Protein AF-A0A5P1FQC8-F1 (afdb_monomer)

Radius of gyration: 21.24 Å; Cα contacts (8 Å, |Δi|>4): 240; chains: 1; bounding box: 60×44×50 Å

Structure (mmCIF, N/CA/C/O backbone):
data_AF-A0A5P1FQC8-F1
#
_entry.id   AF-A0A5P1FQC8-F1
#
loop_
_atom_site.group_PDB
_atom_site.id
_atom_site.type_symbol
_atom_site.label_atom_id
_atom_site.label_alt_id
_atom_site.label_comp_id
_atom_site.label_asym_id
_atom_site.label_entity_id
_atom_site.label_seq_id
_atom_site.pdbx_PDB_ins_code
_atom_site.Cartn_x
_atom_site.Cartn_y
_atom_site.Cartn_z
_atom_site.occupancy
_atom_site.B_iso_or_equiv
_atom_site.auth_seq_id
_atom_site.auth_comp_id
_atom_site.auth_asym_id
_atom_site.auth_atom_id
_atom_site.pdbx_PDB_model_num
ATOM 1 N N . MET A 1 1 ? -27.167 0.334 6.819 1.00 27.23 1 MET A N 1
ATOM 2 C CA . MET A 1 1 ? -25.813 -0.071 7.253 1.00 27.23 1 MET A CA 1
ATOM 3 C C . MET A 1 1 ? -24.984 1.190 7.420 1.00 27.23 1 MET A C 1
ATOM 5 O O . MET A 1 1 ? -25.104 2.046 6.547 1.00 27.23 1 MET A O 1
ATOM 9 N N . PRO A 1 2 ? -24.214 1.361 8.506 1.00 27.08 2 PRO A N 1
ATOM 10 C CA . PRO A 1 2 ? -23.246 2.451 8.569 1.00 27.08 2 PRO A CA 1
ATOM 11 C C . PRO A 1 2 ? -22.222 2.285 7.429 1.00 27.08 2 PRO A C 1
ATOM 13 O O . PRO A 1 2 ? -21.908 1.144 7.070 1.00 27.08 2 PRO A O 1
ATOM 16 N N . PRO A 1 3 ? -21.755 3.382 6.808 1.00 26.12 3 PRO A N 1
ATOM 17 C CA . PRO A 1 3 ? -20.777 3.302 5.732 1.00 26.12 3 PRO A CA 1
ATOM 18 C C . PRO A 1 3 ? -19.483 2.646 6.245 1.00 26.12 3 PRO A C 1
ATOM 20 O O . PRO A 1 3 ? -19.118 2.848 7.406 1.00 26.12 3 PRO A O 1
ATOM 23 N N . PRO A 1 4 ? -18.776 1.860 5.415 1.00 27.89 4 PRO A N 1
ATOM 24 C CA . PRO A 1 4 ? -17.468 1.345 5.787 1.00 27.89 4 PRO A CA 1
ATOM 25 C C . PRO A 1 4 ? -16.529 2.526 6.056 1.00 27.89 4 PRO A C 1
ATOM 27 O O . PRO A 1 4 ? -16.296 3.361 5.182 1.00 27.89 4 PRO A O 1
ATOM 30 N N . VAL A 1 5 ? -15.985 2.605 7.271 1.00 30.91 5 VAL A N 1
ATOM 31 C CA . VAL A 1 5 ? -14.907 3.545 7.580 1.00 30.91 5 VAL A CA 1
ATOM 32 C C . VAL A 1 5 ? -13.638 2.959 6.978 1.00 30.91 5 VAL A C 1
ATOM 34 O O . VAL A 1 5 ? -12.973 2.107 7.565 1.00 30.91 5 VAL A O 1
ATOM 37 N N . VAL A 1 6 ? -13.329 3.376 5.752 1.00 29.83 6 VAL A N 1
ATOM 38 C CA . VAL A 1 6 ? -12.081 3.003 5.087 1.00 29.83 6 VAL A CA 1
ATOM 39 C C . VAL A 1 6 ? -10.965 3.846 5.695 1.00 29.83 6 VAL A C 1
ATOM 41 O O . VAL A 1 6 ? -10.653 4.934 5.217 1.00 29.83 6 VAL A O 1
ATOM 44 N N . VAL A 1 7 ? -10.359 3.348 6.774 1.00 31.30 7 VAL A N 1
ATOM 45 C CA . VAL A 1 7 ? -9.059 3.853 7.218 1.00 31.30 7 VAL A CA 1
ATOM 46 C C . VAL A 1 7 ? -8.017 3.232 6.301 1.00 31.30 7 VAL A C 1
ATOM 48 O O . VAL A 1 7 ? -7.577 2.108 6.518 1.00 31.30 7 VAL A O 1
ATOM 51 N N . ASN A 1 8 ? -7.690 3.934 5.217 1.00 30.95 8 ASN A N 1
ATOM 52 C CA . ASN A 1 8 ? -6.731 3.443 4.239 1.00 30.95 8 ASN A CA 1
ATOM 53 C C . ASN A 1 8 ? -5.327 3.490 4.857 1.00 30.95 8 ASN A C 1
ATOM 55 O O . ASN A 1 8 ? -4.682 4.538 4.909 1.00 30.95 8 ASN A O 1
ATOM 59 N N . LEU A 1 9 ? -4.881 2.350 5.382 1.00 32.88 9 LEU A N 1
ATOM 60 C CA . LEU A 1 9 ? -3.488 2.124 5.736 1.00 32.88 9 LEU A CA 1
ATOM 61 C C . LEU A 1 9 ? -2.706 2.044 4.424 1.00 32.88 9 LEU A C 1
ATOM 63 O O . LEU A 1 9 ? -2.796 1.052 3.703 1.00 32.88 9 LEU A O 1
ATOM 67 N N . ALA A 1 10 ? -1.996 3.123 4.091 1.00 26.06 10 ALA A N 1
ATOM 68 C CA . ALA A 1 10 ? -1.169 3.194 2.896 1.00 26.06 10 ALA A CA 1
ATOM 69 C C . ALA A 1 10 ? -0.224 1.969 2.824 1.00 26.06 10 ALA A C 1
ATOM 71 O O . ALA A 1 10 ? 0.530 1.729 3.773 1.00 26.06 10 ALA A O 1
ATOM 72 N N . PRO A 1 11 ? -0.247 1.198 1.721 1.00 26.48 11 PRO A N 1
ATOM 73 C CA . PRO A 1 11 ? 0.593 0.025 1.529 1.00 26.48 11 PRO A CA 1
ATOM 74 C C . PRO A 1 11 ? 1.962 0.466 1.020 1.00 26.48 11 PRO A C 1
ATOM 76 O O . PRO A 1 11 ? 2.228 0.479 -0.175 1.00 26.48 11 PRO A O 1
ATOM 79 N N . ALA A 1 12 ? 2.798 0.928 1.935 1.00 24.33 12 ALA A N 1
ATOM 80 C CA . ALA A 1 12 ? 4.249 0.966 1.814 1.00 24.33 12 ALA A CA 1
ATOM 81 C C . ALA A 1 12 ? 4.751 1.565 3.122 1.00 24.33 12 ALA A C 1
ATOM 83 O O . ALA A 1 12 ? 4.659 2.772 3.322 1.00 24.33 12 ALA A O 1
ATOM 84 N N . ALA A 1 13 ? 5.213 0.700 4.024 1.00 27.98 13 ALA A N 1
ATOM 85 C CA . ALA A 1 13 ? 6.098 1.007 5.141 1.00 27.98 13 ALA A CA 1
ATOM 86 C C . ALA A 1 13 ? 6.394 2.505 5.357 1.00 27.98 13 ALA A C 1
ATOM 88 O O . ALA A 1 13 ? 7.372 3.011 4.819 1.00 27.98 13 ALA A O 1
ATOM 89 N N . LEU A 1 14 ? 5.572 3.188 6.159 1.00 32.53 14 LEU A N 1
ATOM 90 C CA . LEU A 1 14 ? 5.982 4.276 7.055 1.00 32.53 14 LEU A CA 1
ATOM 91 C C . LEU A 1 14 ? 4.855 4.548 8.054 1.00 32.53 14 LEU A C 1
ATOM 93 O O . LEU A 1 14 ? 4.095 5.510 8.023 1.00 32.53 14 LEU A O 1
ATOM 97 N N . ARG A 1 15 ? 4.795 3.612 8.992 1.00 34.31 15 ARG A N 1
ATOM 98 C CA . ARG A 1 15 ? 4.256 3.7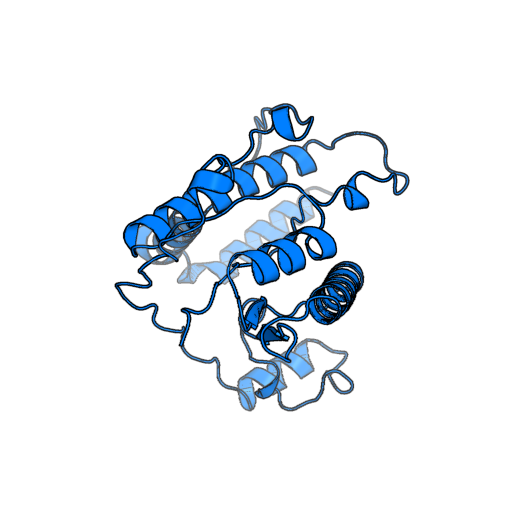88 10.329 1.00 34.31 15 ARG A CA 1
ATOM 99 C C . ARG A 1 15 ? 4.953 5.010 10.957 1.00 34.31 15 ARG A C 1
ATOM 101 O O . ARG A 1 15 ? 6.134 4.914 11.285 1.00 34.31 15 ARG A O 1
ATOM 108 N N . LEU A 1 16 ? 4.240 6.107 11.211 1.00 33.69 16 LEU A N 1
ATOM 109 C CA . LEU A 1 16 ? 4.648 7.112 12.209 1.00 33.69 16 LEU A CA 1
ATOM 110 C C . LEU A 1 16 ? 4.420 6.539 13.623 1.00 33.69 16 LEU A C 1
ATOM 112 O O . LEU A 1 16 ? 3.716 7.096 14.455 1.00 33.69 16 LEU A O 1
ATOM 116 N N . SER A 1 17 ? 4.950 5.337 13.877 1.00 31.47 17 SER A N 1
ATOM 117 C CA . SER A 1 17 ? 4.913 4.716 15.195 1.00 31.47 17 SER A CA 1
ATOM 118 C C . SER A 1 17 ? 6.201 5.069 15.934 1.00 31.47 17 SER A C 1
ATOM 120 O O . SER A 1 17 ? 7.284 4.805 15.401 1.00 31.47 17 SER A O 1
ATOM 122 N N . PRO A 1 18 ? 6.117 5.511 17.202 1.00 29.45 18 PRO A N 1
ATOM 123 C CA . PRO A 1 18 ? 7.279 5.709 18.071 1.00 29.45 18 PRO A CA 1
ATOM 124 C C . PRO A 1 18 ? 8.185 4.472 18.208 1.00 29.45 18 PRO A C 1
ATOM 126 O O . PRO A 1 18 ? 9.311 4.582 18.672 1.00 29.45 18 PRO A O 1
ATOM 129 N N . ARG A 1 19 ? 7.732 3.276 17.795 1.00 33.81 19 ARG A N 1
ATOM 130 C CA . ARG A 1 19 ? 8.513 2.029 17.870 1.00 33.81 19 ARG A CA 1
ATOM 131 C C . ARG A 1 19 ? 9.672 1.934 16.868 1.00 33.81 19 ARG A C 1
ATOM 133 O O . ARG A 1 19 ? 10.545 1.103 17.073 1.00 33.81 19 ARG A O 1
ATOM 140 N N . ARG A 1 20 ? 9.724 2.760 15.814 1.00 30.47 20 ARG A N 1
ATOM 141 C CA . ARG A 1 20 ? 10.961 2.932 15.012 1.00 30.47 20 ARG A CA 1
ATOM 142 C C . ARG A 1 20 ? 11.833 4.096 15.510 1.00 30.47 20 ARG A C 1
ATOM 144 O O . ARG A 1 20 ? 12.931 4.278 15.003 1.00 30.47 20 ARG A O 1
ATOM 151 N N . LEU A 1 21 ? 11.362 4.844 16.512 1.00 31.00 21 LEU A N 1
ATOM 152 C CA . LEU A 1 21 ? 12.137 5.858 17.237 1.00 31.00 21 LEU A CA 1
ATOM 153 C C . LEU A 1 21 ? 12.703 5.319 18.563 1.00 31.00 21 LEU A C 1
ATOM 155 O O . LEU A 1 21 ? 13.456 6.012 19.239 1.00 31.00 21 LEU A O 1
ATOM 159 N N . THR A 1 22 ? 12.394 4.070 18.932 1.00 23.06 22 THR A N 1
ATOM 160 C CA . THR A 1 22 ? 13.145 3.351 19.965 1.00 23.06 22 THR A CA 1
ATOM 161 C C . THR A 1 22 ? 14.441 2.800 19.368 1.00 23.06 22 THR A C 1
ATOM 163 O O . THR A 1 22 ? 14.395 2.212 18.284 1.00 23.06 22 THR A O 1
ATOM 166 N N . PRO A 1 23 ? 15.588 2.974 20.04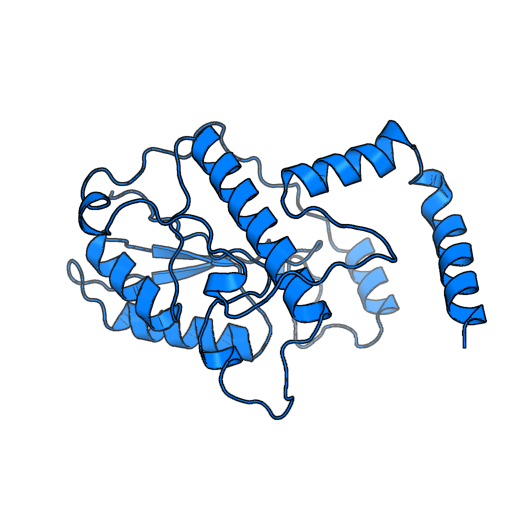5 1.00 24.80 23 PRO A N 1
ATOM 167 C CA . PRO A 1 23 ? 16.905 2.792 19.456 1.00 24.80 23 PRO A CA 1
ATOM 168 C C . PRO A 1 23 ? 17.190 1.308 19.209 1.00 24.80 23 PRO A C 1
ATOM 170 O O . PRO A 1 23 ? 17.742 0.608 20.055 1.00 24.80 23 PRO A O 1
ATOM 173 N N . VAL A 1 24 ? 16.88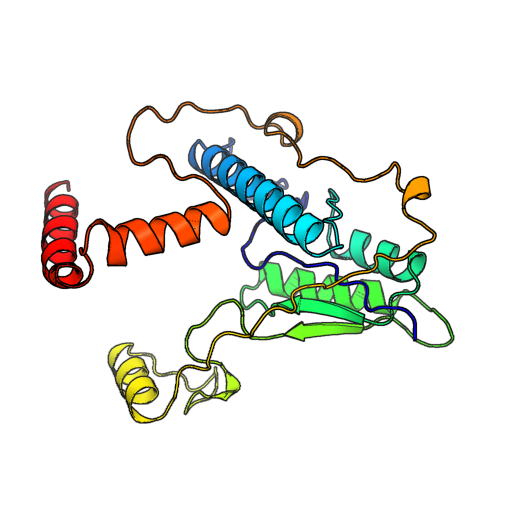8 0.825 18.005 1.00 28.12 24 VAL A N 1
ATOM 174 C CA . VAL A 1 24 ? 17.789 -0.148 17.383 1.00 28.12 24 VAL A CA 1
ATOM 175 C C . VAL A 1 24 ? 19.087 0.620 17.171 1.00 28.12 24 VAL A C 1
ATOM 177 O O . VAL A 1 24 ? 19.046 1.715 16.621 1.00 28.12 24 VAL A O 1
ATOM 180 N N . ARG A 1 25 ? 20.204 0.104 17.695 1.00 26.31 25 ARG A N 1
ATOM 181 C CA . ARG A 1 25 ? 21.544 0.717 17.682 1.00 26.31 25 ARG A CA 1
ATOM 182 C C . ARG A 1 25 ? 21.987 1.175 16.278 1.00 26.31 25 ARG A C 1
ATOM 184 O O . ARG A 1 25 ? 22.808 0.515 15.660 1.00 26.31 25 ARG A O 1
ATOM 191 N N . VAL A 1 26 ? 21.486 2.309 15.802 1.00 28.33 26 VAL A N 1
ATOM 192 C CA . VAL A 1 26 ? 22.086 3.175 14.787 1.00 28.33 26 VAL A CA 1
ATOM 193 C C . VAL A 1 26 ? 21.650 4.597 15.128 1.00 28.33 26 VAL A C 1
ATOM 195 O O . VAL A 1 26 ? 20.500 4.997 14.980 1.00 28.33 26 VAL A O 1
ATOM 198 N N . SER A 1 27 ? 22.607 5.324 15.675 1.00 35.34 27 SER A N 1
ATOM 199 C CA . SER A 1 27 ? 22.612 6.750 15.953 1.00 35.34 27 SER A CA 1
ATOM 200 C C . SER A 1 27 ? 22.401 7.599 14.689 1.00 35.34 27 SER A C 1
ATOM 202 O O . SER A 1 27 ? 23.032 7.329 13.670 1.00 35.34 27 SER A O 1
ATOM 204 N N . LEU A 1 28 ? 21.630 8.685 14.845 1.00 40.81 28 LEU A N 1
ATOM 205 C CA . LEU A 1 28 ? 21.421 9.840 13.948 1.00 40.81 28 LEU A CA 1
ATOM 206 C C . LEU A 1 28 ? 20.384 9.678 12.811 1.00 40.81 28 LEU A C 1
ATOM 208 O O . LEU A 1 28 ? 20.351 8.648 12.134 1.00 40.81 28 LEU A O 1
ATOM 212 N N . PRO A 1 29 ? 19.557 10.715 12.543 1.00 56.78 29 PRO A N 1
ATOM 213 C CA . PRO A 1 29 ? 18.726 10.763 11.344 1.00 56.78 29 PRO A CA 1
ATOM 214 C C . PRO A 1 29 ? 19.633 10.790 10.109 1.00 56.78 29 PRO A C 1
ATOM 216 O O . PRO A 1 29 ? 20.383 11.737 9.883 1.00 56.78 29 PRO A O 1
ATOM 219 N N . SER A 1 30 ? 19.605 9.717 9.318 1.00 69.50 30 SER A N 1
ATOM 220 C CA . SER A 1 30 ? 20.382 9.662 8.077 1.00 69.50 30 SER A CA 1
ATOM 221 C C . SER A 1 30 ? 19.759 10.575 7.008 1.00 69.50 30 SER A C 1
ATOM 223 O O . SER A 1 30 ? 18.531 10.669 6.938 1.00 69.50 30 SER A O 1
ATOM 225 N N . PRO A 1 31 ? 20.552 11.176 6.100 1.00 72.25 31 PRO A N 1
ATOM 226 C CA . PRO A 1 31 ? 20.016 11.927 4.960 1.00 72.25 31 PRO A CA 1
ATOM 227 C C . PRO A 1 31 ? 19.015 11.113 4.124 1.00 72.25 31 PRO A C 1
ATOM 229 O O . PRO A 1 31 ? 18.023 11.640 3.627 1.00 72.25 31 PRO A O 1
ATOM 232 N N . ALA A 1 32 ? 19.225 9.796 4.024 1.00 75.38 32 ALA A N 1
ATOM 233 C CA . ALA A 1 32 ? 18.299 8.887 3.357 1.00 75.38 32 ALA A CA 1
ATOM 234 C C . ALA A 1 32 ? 16.935 8.794 4.070 1.00 75.38 32 ALA A C 1
ATOM 236 O O . ALA A 1 32 ? 15.904 8.695 3.404 1.00 75.38 32 ALA A O 1
ATOM 237 N N . ALA A 1 33 ? 16.909 8.842 5.406 1.00 77.62 33 ALA A N 1
ATOM 238 C CA . ALA A 1 33 ? 15.668 8.862 6.177 1.00 77.62 33 ALA A CA 1
ATOM 239 C C . ALA A 1 33 ? 14.889 10.166 5.950 1.00 77.62 33 ALA A C 1
ATOM 241 O O . ALA A 1 33 ? 13.681 10.105 5.728 1.00 77.62 33 ALA A O 1
ATOM 242 N N . THR A 1 34 ? 15.571 11.316 5.906 1.00 83.94 34 THR A N 1
ATOM 243 C CA . THR A 1 34 ? 14.939 12.609 5.596 1.00 83.94 34 THR A CA 1
ATOM 244 C C . THR A 1 34 ? 14.333 12.627 4.195 1.00 83.94 34 THR A C 1
ATOM 246 O O . THR A 1 34 ? 13.168 12.988 4.038 1.00 83.94 34 THR A O 1
ATOM 249 N N . LEU A 1 35 ? 15.079 12.193 3.171 1.00 85.50 35 LEU A N 1
ATOM 250 C CA . LEU A 1 35 ? 14.578 12.165 1.791 1.00 85.50 35 LEU A CA 1
ATOM 251 C C . LEU A 1 35 ? 13.350 11.256 1.647 1.00 85.50 35 LEU A C 1
ATOM 253 O O . LEU A 1 35 ? 12.379 11.620 0.985 1.00 85.50 35 LEU A O 1
ATOM 257 N N . ARG A 1 36 ? 13.360 10.093 2.309 1.00 85.62 36 ARG A N 1
ATOM 258 C CA . ARG A 1 36 ? 12.209 9.179 2.330 1.00 85.62 36 ARG A CA 1
ATOM 259 C C . ARG A 1 36 ? 11.015 9.765 3.077 1.00 85.62 36 ARG A C 1
ATOM 261 O O . ARG A 1 36 ? 9.891 9.595 2.615 1.00 85.62 36 ARG A O 1
ATOM 268 N N . ALA A 1 37 ? 11.245 10.445 4.200 1.00 85.81 37 ALA A N 1
ATOM 269 C CA . ALA A 1 37 ? 10.184 11.120 4.939 1.00 85.81 37 ALA A CA 1
ATOM 270 C C . ALA A 1 37 ? 9.534 12.207 4.075 1.00 85.81 37 ALA A C 1
ATOM 272 O O . ALA A 1 37 ? 8.318 12.211 3.926 1.00 85.81 37 ALA A O 1
ATOM 273 N N . LYS A 1 38 ? 10.336 13.049 3.412 1.00 88.06 3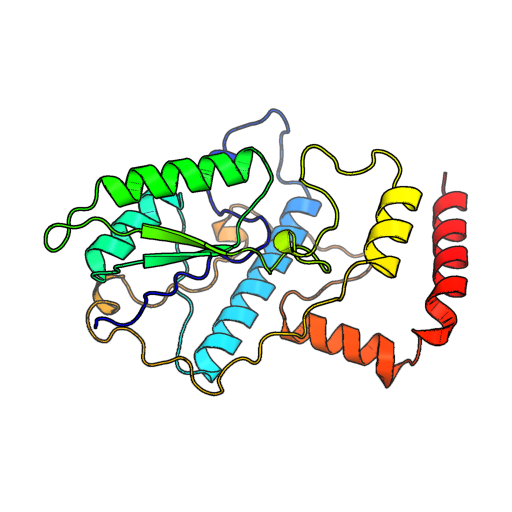8 LYS A N 1
ATOM 274 C CA . LYS A 1 38 ? 9.848 14.080 2.484 1.00 88.06 38 LYS A CA 1
ATOM 275 C C . LYS A 1 38 ? 8.995 13.484 1.363 1.00 88.06 38 LYS A C 1
ATOM 277 O O . LYS A 1 38 ? 7.857 13.907 1.173 1.00 88.06 38 LYS A O 1
ATOM 282 N N . PHE A 1 39 ? 9.506 12.449 0.695 1.00 89.81 39 PHE A N 1
ATOM 283 C CA . PHE A 1 39 ? 8.779 11.735 -0.356 1.00 89.81 39 PHE A CA 1
ATOM 284 C C . PHE A 1 39 ? 7.447 11.154 0.153 1.00 89.81 39 PHE A C 1
ATOM 286 O O . PHE A 1 39 ? 6.431 11.227 -0.534 1.00 89.81 39 PHE A O 1
ATOM 293 N N . LEU A 1 40 ? 7.411 10.621 1.379 1.00 87.94 40 LEU A N 1
ATOM 294 C CA . LEU A 1 40 ? 6.171 10.143 1.994 1.00 87.94 40 LEU A CA 1
ATOM 295 C C . LEU A 1 40 ? 5.169 11.280 2.232 1.00 87.94 40 LEU A C 1
ATOM 297 O O . LEU A 1 40 ? 3.984 11.102 1.955 1.00 87.94 40 LEU A O 1
ATOM 301 N N . MET A 1 41 ? 5.615 12.434 2.730 1.00 87.88 41 MET A N 1
ATOM 302 C CA . MET A 1 41 ? 4.726 13.578 2.965 1.00 87.88 41 MET A CA 1
ATOM 303 C C . MET A 1 41 ? 4.087 14.052 1.656 1.00 87.88 41 MET A C 1
ATOM 305 O O . MET A 1 41 ? 2.888 14.334 1.607 1.00 87.88 41 MET A O 1
ATOM 309 N N . GLU A 1 42 ? 4.859 14.059 0.569 1.00 91.81 42 GLU A N 1
ATOM 310 C CA . GLU A 1 42 ? 4.361 14.330 -0.780 1.00 91.81 42 GLU A CA 1
ATOM 311 C C . GLU A 1 42 ? 3.326 13.281 -1.222 1.00 91.81 42 GLU A C 1
ATOM 313 O O . GLU A 1 42 ? 2.241 13.653 -1.677 1.00 91.81 42 GLU A O 1
ATOM 318 N N . CYS A 1 43 ? 3.586 11.986 -0.990 1.00 92.44 43 CYS A N 1
ATOM 319 C CA . CYS A 1 43 ? 2.619 10.913 -1.249 1.00 92.44 43 CYS A CA 1
ATOM 320 C C . CYS A 1 43 ? 1.304 11.091 -0.474 1.00 92.44 43 CYS A C 1
ATOM 322 O O . CYS A 1 43 ? 0.226 10.946 -1.051 1.00 92.44 43 CYS A O 1
ATOM 324 N N . LEU A 1 44 ? 1.371 11.416 0.820 1.00 89.25 44 LEU A N 1
ATOM 325 C CA . LEU A 1 44 ? 0.188 11.636 1.658 1.00 89.25 44 LEU A CA 1
ATOM 326 C C . LEU A 1 44 ? -0.607 12.864 1.199 1.00 89.25 44 LEU A C 1
ATOM 328 O O . LEU A 1 44 ? -1.839 12.832 1.174 1.00 89.25 44 LEU A O 1
ATOM 332 N N . SER A 1 45 ? 0.089 13.932 0.804 1.00 90.62 45 SER A N 1
ATOM 333 C CA . SER A 1 45 ? -0.525 15.145 0.256 1.00 90.62 45 SER A CA 1
ATOM 334 C C . SER A 1 45 ? -1.267 14.863 -1.051 1.00 90.62 45 SER A C 1
ATOM 336 O O . SER A 1 45 ? -2.412 15.292 -1.218 1.00 90.62 45 SER A O 1
ATOM 338 N N . ASP A 1 46 ? -0.658 14.101 -1.961 1.00 94.50 46 ASP A N 1
ATOM 339 C CA . ASP A 1 46 ? -1.289 13.699 -3.220 1.00 94.50 46 ASP A CA 1
ATOM 340 C C . ASP A 1 46 ? -2.486 12.762 -2.991 1.00 94.50 46 ASP A C 1
ATOM 342 O O . ASP A 1 46 ? -3.572 13.016 -3.514 1.00 94.50 46 ASP A O 1
ATOM 346 N N . LEU A 1 47 ? -2.347 11.758 -2.117 1.00 91.50 47 LEU A N 1
ATOM 347 C CA . LEU A 1 47 ? -3.444 10.856 -1.751 1.00 91.50 47 LEU A CA 1
ATOM 348 C C . LEU A 1 47 ? -4.636 11.623 -1.159 1.00 91.50 47 LEU A C 1
ATOM 350 O O . LEU A 1 47 ? -5.780 11.393 -1.559 1.00 91.50 47 LEU A O 1
ATOM 354 N N . LYS A 1 48 ? -4.385 12.576 -0.250 1.00 86.81 48 LYS A N 1
ATOM 355 C CA . LYS A 1 48 ? -5.428 13.441 0.322 1.00 86.81 48 LYS A CA 1
ATOM 356 C C . LYS A 1 48 ? -6.161 14.220 -0.773 1.00 86.81 48 LYS A C 1
ATOM 358 O O . LYS A 1 48 ? -7.391 14.208 -0.804 1.00 86.81 48 LYS A O 1
ATOM 363 N N . LYS A 1 49 ? -5.430 14.838 -1.710 1.00 91.88 49 LYS A N 1
ATOM 364 C CA . LYS A 1 49 ? -6.018 15.560 -2.857 1.00 91.88 49 LYS A CA 1
ATOM 365 C C . LYS A 1 49 ? -6.863 14.637 -3.741 1.00 91.88 49 LYS A C 1
ATOM 367 O O . LYS A 1 49 ? -7.968 15.018 -4.129 1.00 91.88 49 LYS A O 1
ATOM 372 N N . SER A 1 50 ?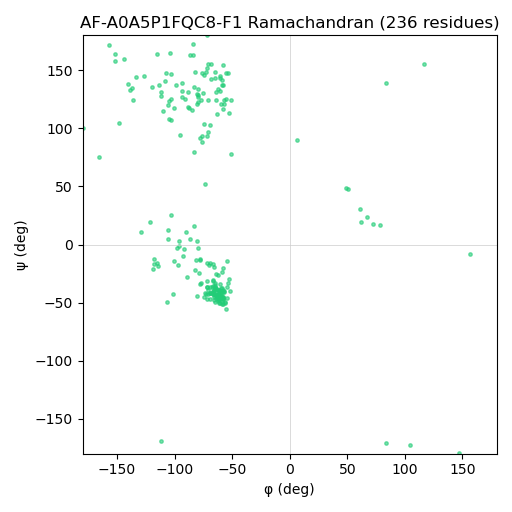 -6.376 13.435 -4.043 1.00 91.19 50 SER A N 1
ATOM 373 C CA . SER A 1 50 ? -7.086 12.447 -4.866 1.00 91.19 50 SER A CA 1
ATOM 374 C C . SER A 1 50 ? -8.371 11.938 -4.207 1.00 91.19 50 SER A C 1
ATOM 376 O O . SER A 1 50 ? -9.382 11.783 -4.893 1.00 91.19 50 SER A O 1
ATOM 378 N N . LEU A 1 51 ? -8.378 11.747 -2.884 1.00 87.69 51 LEU A N 1
ATOM 379 C CA . LEU A 1 51 ? -9.580 11.366 -2.133 1.00 87.69 51 LEU A CA 1
ATOM 380 C C . LEU A 1 51 ? -10.614 12.501 -2.073 1.00 87.69 51 LEU A C 1
ATOM 382 O O . LEU A 1 51 ? -11.799 12.243 -2.293 1.00 87.69 51 LEU A O 1
ATOM 386 N N . ILE A 1 52 ? -10.176 13.751 -1.864 1.00 88.69 52 ILE A N 1
ATOM 387 C CA . ILE A 1 52 ? -11.053 14.942 -1.869 1.00 88.69 52 ILE A CA 1
ATOM 388 C C . ILE A 1 52 ? -11.795 15.086 -3.195 1.00 88.69 52 ILE A C 1
ATOM 390 O O . ILE A 1 52 ? -13.013 15.264 -3.206 1.00 88.69 52 ILE A O 1
ATOM 394 N N . LYS A 1 53 ? -11.097 14.908 -4.322 1.00 90.75 53 LYS A N 1
ATOM 395 C CA . LYS A 1 53 ? -11.715 14.934 -5.660 1.00 90.75 53 LYS A CA 1
ATOM 396 C C . LYS A 1 53 ? -12.825 13.890 -5.846 1.00 90.75 53 LYS A C 1
ATOM 398 O O . LYS A 1 53 ? -13.651 14.051 -6.737 1.00 90.75 53 LYS A O 1
ATOM 403 N N . ARG A 1 54 ? -12.854 12.834 -5.026 1.00 88.06 54 ARG A N 1
ATOM 404 C CA . ARG A 1 54 ? -13.831 11.730 -5.086 1.00 88.06 54 ARG A CA 1
ATOM 405 C C . ARG A 1 54 ? -14.880 11.785 -3.969 1.00 88.06 54 ARG A C 1
ATOM 407 O O . ARG A 1 54 ? -15.600 10.808 -3.757 1.00 88.06 54 ARG A O 1
ATOM 414 N N . GLY A 1 55 ? -14.975 12.906 -3.252 1.00 84.62 55 GLY A N 1
ATOM 415 C CA . GLY A 1 55 ? -15.952 13.108 -2.176 1.00 84.62 55 GLY A CA 1
ATOM 416 C C . GLY A 1 55 ? -15.591 12.433 -0.848 1.00 84.62 55 GLY A C 1
ATOM 417 O O . GLY A 1 55 ? -16.463 12.265 0.004 1.00 84.62 55 GLY A O 1
ATOM 418 N N . LEU A 1 56 ? -14.328 12.035 -0.676 1.00 87.19 56 LEU A N 1
ATOM 419 C CA . LEU A 1 56 ? -13.754 11.576 0.591 1.00 87.19 56 LEU A CA 1
ATOM 420 C C . LEU A 1 56 ? -12.726 12.590 1.105 1.00 87.19 56 LEU A C 1
ATOM 422 O O . LEU A 1 56 ? -12.633 13.704 0.611 1.00 87.19 56 LEU A O 1
ATOM 426 N N . ASN A 1 57 ? -11.959 12.223 2.124 1.00 84.38 57 ASN A N 1
ATOM 427 C CA . ASN A 1 57 ? -10.802 12.966 2.606 1.00 84.38 57 ASN A CA 1
ATOM 428 C C . ASN A 1 57 ? -9.888 11.979 3.362 1.00 84.38 57 ASN A C 1
ATOM 430 O O . ASN A 1 57 ? -10.265 10.823 3.569 1.00 84.38 57 ASN A O 1
ATOM 434 N N . LEU A 1 58 ? -8.684 12.406 3.736 1.00 83.06 58 LEU A N 1
ATOM 435 C CA . LEU A 1 58 ? -7.699 11.586 4.436 1.00 83.06 58 LEU A CA 1
ATOM 436 C C . LEU A 1 58 ? -7.535 12.073 5.877 1.00 83.06 58 LEU A C 1
ATOM 438 O O . LEU A 1 58 ? -7.056 13.187 6.106 1.00 83.06 58 LEU A O 1
ATOM 442 N N . LEU A 1 59 ? -7.910 11.225 6.837 1.00 82.88 59 LEU A N 1
ATOM 443 C CA . LEU A 1 59 ? -7.597 11.433 8.248 1.00 82.88 59 LEU A CA 1
ATOM 444 C C . LEU A 1 59 ? -6.156 10.980 8.501 1.00 82.88 59 LEU A C 1
ATOM 446 O O . LEU A 1 59 ? -5.820 9.821 8.266 1.00 82.88 59 LEU A O 1
ATOM 450 N N . ILE A 1 60 ? -5.316 11.897 8.975 1.00 80.19 60 ILE A N 1
ATOM 451 C CA . ILE A 1 60 ? -3.912 11.634 9.292 1.00 80.19 60 ILE A CA 1
ATOM 452 C C . ILE A 1 60 ? -3.749 11.739 10.799 1.00 80.19 60 ILE A C 1
ATOM 454 O O . ILE A 1 60 ? -4.157 12.730 11.393 1.00 80.19 60 ILE A O 1
ATOM 458 N N . GLN A 1 61 ? -3.165 10.707 11.401 1.00 77.62 61 GLN A N 1
ATOM 459 C CA . GLN A 1 61 ? -3.015 10.596 12.843 1.00 77.62 61 GLN A CA 1
ATOM 460 C C . GLN A 1 61 ? -1.625 10.099 13.204 1.00 77.62 61 GLN A C 1
ATOM 462 O O . GLN A 1 61 ? -1.131 9.138 12.612 1.00 77.62 61 GLN A O 1
ATOM 467 N N . ASN A 1 62 ? -1.013 10.743 14.197 1.00 77.56 62 ASN A N 1
ATOM 468 C CA . ASN A 1 62 ? 0.251 10.292 14.760 1.00 77.56 62 ASN A CA 1
ATOM 469 C C . ASN A 1 62 ? -0.016 9.306 15.902 1.00 77.56 62 ASN A C 1
ATOM 471 O O . ASN A 1 62 ? -0.830 9.575 16.785 1.00 77.56 62 ASN A O 1
ATOM 475 N N . GLY A 1 63 ? 0.661 8.161 15.891 1.00 79.88 63 GLY A N 1
ATOM 476 C CA . GLY A 1 63 ? 0.480 7.147 16.919 1.00 79.88 63 GLY A CA 1
ATOM 477 C C . GLY A 1 63 ? 0.637 5.721 16.414 1.00 79.88 63 GLY A C 1
ATOM 478 O O . GLY A 1 63 ? 0.934 5.438 15.252 1.00 79.88 63 GLY A O 1
ATOM 479 N N . LYS A 1 64 ? 0.454 4.779 17.336 1.00 84.19 64 LYS A N 1
ATOM 480 C CA . LYS A 1 64 ? 0.499 3.354 17.022 1.00 84.19 64 LYS A CA 1
ATOM 481 C C . LYS A 1 64 ? -0.848 2.922 16.419 1.00 84.19 64 LYS A C 1
ATOM 483 O O . LYS A 1 64 ? -1.880 3.191 17.034 1.00 84.19 64 LYS A O 1
ATOM 488 N N . PRO A 1 65 ? -0.870 2.224 15.266 1.00 88.31 65 PRO A N 1
ATOM 489 C CA . PRO A 1 65 ? -2.118 1.759 14.654 1.00 88.31 65 PRO A CA 1
ATOM 490 C C . PRO A 1 65 ? -2.989 0.923 15.597 1.00 88.31 65 PRO A C 1
ATOM 492 O O . PRO A 1 65 ? -4.208 1.046 15.577 1.00 88.31 65 PRO A O 1
ATOM 495 N N . GLU A 1 66 ? -2.365 0.111 16.450 1.00 90.69 66 GLU A N 1
ATOM 496 C CA . GLU A 1 66 ? -3.045 -0.732 17.436 1.00 90.69 66 GLU A CA 1
ATOM 497 C C . GLU A 1 66 ? -3.770 0.039 18.547 1.00 90.69 66 GLU A C 1
ATOM 499 O O . GLU A 1 66 ? -4.646 -0.537 19.180 1.00 90.69 66 GLU A O 1
ATOM 504 N N . ASP A 1 67 ? -3.457 1.321 18.741 1.00 88.06 67 ASP A N 1
ATOM 505 C CA . ASP A 1 67 ? -4.139 2.193 19.704 1.00 88.06 67 ASP A CA 1
ATOM 506 C C . ASP A 1 67 ? -5.149 3.102 18.979 1.00 88.06 67 ASP A C 1
ATOM 508 O O . ASP A 1 67 ? -6.292 3.272 19.406 1.00 88.06 67 ASP A O 1
ATOM 512 N N . VAL A 1 68 ? -4.743 3.654 17.828 1.00 87.38 68 VAL A N 1
ATOM 513 C CA . VAL A 1 68 ? -5.535 4.624 17.058 1.00 87.38 68 VAL A CA 1
ATOM 514 C C . VAL A 1 68 ? -6.736 3.968 16.374 1.00 87.38 68 VAL A C 1
ATOM 516 O O . VAL A 1 68 ? -7.847 4.487 16.460 1.00 87.38 68 VAL A O 1
ATOM 519 N N . LEU A 1 69 ? -6.550 2.827 15.702 1.00 89.56 69 LEU A N 1
ATOM 520 C CA . LEU A 1 69 ? -7.619 2.203 14.913 1.00 89.56 69 LEU A CA 1
ATOM 521 C C . LEU A 1 69 ? -8.780 1.685 15.771 1.00 89.56 69 LEU A C 1
ATOM 523 O O . LEU A 1 69 ? -9.920 1.924 15.378 1.00 89.56 69 LEU A O 1
ATOM 527 N N . PRO A 1 70 ? -8.562 1.029 16.930 1.00 92.12 70 PRO A N 1
ATOM 528 C CA . PRO A 1 70 ? -9.671 0.642 17.801 1.00 92.12 70 PRO A CA 1
ATOM 529 C C . PRO A 1 70 ? -10.447 1.841 18.345 1.00 92.12 70 PRO A C 1
ATOM 531 O O . PRO A 1 70 ? -11.675 1.793 18.399 1.00 92.12 70 PRO A O 1
ATOM 534 N N . SER A 1 71 ? -9.750 2.930 18.688 1.00 89.19 71 SER A N 1
ATOM 535 C CA . SER A 1 71 ? -10.387 4.177 19.124 1.00 89.19 71 SER A CA 1
ATOM 536 C C . SER A 1 71 ? -11.297 4.748 18.031 1.00 89.19 71 SER A C 1
ATOM 538 O O . SER A 1 71 ? -12.484 4.973 18.266 1.00 89.19 71 SER A O 1
ATOM 540 N N . LEU A 1 72 ? -10.780 4.863 16.801 1.00 86.12 72 LEU A N 1
ATOM 541 C CA . LEU A 1 72 ? -11.558 5.322 15.647 1.00 86.12 72 LEU A CA 1
ATOM 542 C C . LEU A 1 72 ? -12.728 4.385 15.338 1.00 86.12 72 LEU A C 1
ATOM 544 O O . LEU A 1 72 ? -13.835 4.844 15.072 1.00 86.12 72 LEU A O 1
ATOM 548 N N . ALA A 1 73 ? -12.513 3.070 15.397 1.00 89.12 73 ALA A N 1
ATOM 549 C CA . ALA A 1 73 ? -13.572 2.107 15.138 1.00 89.12 73 ALA A CA 1
ATOM 550 C C . ALA A 1 73 ? -14.717 2.257 16.144 1.00 89.12 73 ALA A C 1
ATOM 552 O O . ALA A 1 73 ? -15.877 2.271 15.738 1.00 89.12 73 ALA A O 1
ATOM 553 N N . LYS A 1 74 ? -14.393 2.432 17.432 1.00 88.69 74 LYS A N 1
ATOM 554 C CA . LYS A 1 74 ? -15.375 2.689 18.489 1.00 88.69 74 LYS A CA 1
ATOM 555 C C . LYS A 1 74 ? -16.146 3.986 18.247 1.00 88.69 74 LYS A C 1
ATOM 557 O O . LYS A 1 74 ? -17.366 3.994 18.360 1.00 88.69 74 LYS A O 1
ATOM 562 N N . GLN A 1 75 ? -15.431 5.062 17.931 1.00 83.44 75 GLN A N 1
ATOM 563 C CA . GLN A 1 75 ? -16.009 6.394 17.771 1.00 83.44 75 GLN A CA 1
ATOM 564 C C . GLN A 1 75 ? -16.979 6.459 16.589 1.00 83.44 75 GLN A C 1
ATOM 566 O O . GLN A 1 75 ? -18.115 6.878 16.759 1.00 83.44 75 GLN A O 1
ATOM 571 N N . PHE A 1 76 ? -16.554 5.977 15.421 1.00 82.25 76 PHE A N 1
ATOM 572 C CA . PHE A 1 76 ? -17.350 6.045 14.192 1.00 82.25 76 PHE A CA 1
ATOM 573 C C . PHE A 1 76 ? -18.321 4.867 14.018 1.00 82.25 76 PHE A C 1
ATOM 575 O O . PHE A 1 76 ? -18.933 4.714 12.957 1.00 82.25 76 PHE A O 1
ATOM 582 N N . GLY A 1 77 ? -18.432 3.975 15.008 1.00 85.75 77 GLY A N 1
ATOM 583 C CA . GLY A 1 77 ? -19.265 2.777 14.894 1.00 85.75 77 GLY A CA 1
ATOM 584 C C . GLY A 1 77 ? -18.826 1.835 13.765 1.00 85.75 77 GLY A C 1
ATOM 585 O O . GLY A 1 77 ? -19.665 1.184 13.136 1.00 85.75 77 GLY A O 1
ATOM 586 N N . ALA A 1 78 ? -17.528 1.792 13.448 1.00 87.06 78 ALA A N 1
ATOM 587 C CA . ALA A 1 78 ? -17.017 1.050 12.303 1.00 87.06 78 ALA A CA 1
ATOM 588 C C . ALA A 1 78 ? -17.104 -0.462 12.542 1.00 87.06 78 ALA A C 1
ATOM 590 O O . ALA A 1 78 ? -16.525 -0.997 13.486 1.00 87.06 78 ALA A O 1
ATOM 591 N N . HIS A 1 79 ? -17.775 -1.173 11.638 1.00 90.56 79 HIS A N 1
ATOM 592 C CA . HIS A 1 79 ? -17.887 -2.632 11.713 1.00 90.56 79 HIS A CA 1
ATOM 593 C C . HIS A 1 79 ? -16.613 -3.349 11.225 1.00 90.56 79 HIS A C 1
ATOM 595 O O . HIS A 1 79 ? -16.261 -4.411 11.743 1.00 90.56 79 HIS A O 1
ATOM 601 N N . THR A 1 80 ? -15.934 -2.780 10.225 1.00 91.06 80 THR A N 1
ATOM 602 C CA . THR A 1 80 ? -14.741 -3.363 9.599 1.00 91.06 80 THR A CA 1
ATOM 603 C C . THR A 1 80 ? -13.722 -2.282 9.293 1.00 91.06 80 THR A C 1
ATOM 605 O O . THR A 1 80 ? -14.074 -1.215 8.793 1.00 91.06 80 THR A O 1
ATOM 608 N N . VAL A 1 81 ? -12.458 -2.598 9.554 1.00 91.69 81 VAL A N 1
ATOM 609 C CA . VAL A 1 81 ? -11.287 -1.842 9.115 1.00 91.69 81 VAL A CA 1
ATOM 610 C C . VAL A 1 81 ? -10.647 -2.615 7.966 1.00 91.69 81 VAL A C 1
ATOM 612 O O . VAL A 1 81 ? -10.315 -3.788 8.129 1.00 91.69 81 VAL A O 1
ATOM 615 N N . PHE A 1 82 ? -10.480 -1.974 6.811 1.00 93.19 82 PHE A N 1
ATOM 616 C CA . PHE A 1 82 ? -9.826 -2.570 5.644 1.00 93.19 82 PHE A CA 1
ATOM 617 C C . PHE A 1 82 ? -8.371 -2.124 5.553 1.00 93.19 82 PHE A C 1
ATOM 619 O O . PHE A 1 82 ? -8.075 -0.945 5.729 1.00 93.19 82 PHE A O 1
ATOM 626 N N . ALA A 1 83 ? -7.475 -3.054 5.235 1.00 91.62 83 ALA A N 1
ATOM 627 C CA . ALA A 1 83 ? -6.073 -2.758 4.966 1.00 91.62 83 ALA A CA 1
ATOM 628 C C . ALA A 1 83 ? -5.473 -3.790 4.010 1.00 91.62 83 ALA A C 1
ATOM 630 O O . ALA A 1 83 ? -6.032 -4.874 3.826 1.00 91.62 83 ALA A O 1
ATOM 631 N N . HIS A 1 84 ? -4.326 -3.477 3.412 1.00 91.75 84 HIS A N 1
ATOM 632 C CA . HIS A 1 84 ? -3.570 -4.490 2.686 1.00 91.75 84 HIS A CA 1
ATOM 633 C C . HIS A 1 84 ? -2.832 -5.430 3.636 1.00 91.75 84 HIS A C 1
ATOM 635 O O . HIS A 1 84 ? -2.410 -5.034 4.721 1.00 91.75 84 HIS A O 1
ATOM 641 N N . LYS A 1 85 ? -2.701 -6.688 3.210 1.00 92.81 85 LYS A N 1
ATOM 642 C CA . LYS A 1 85 ? -1.929 -7.712 3.909 1.00 92.81 85 LYS A CA 1
ATOM 643 C C . LYS A 1 85 ? -0.429 -7.491 3.704 1.00 92.81 85 LYS A C 1
ATOM 645 O O . LYS A 1 85 ? 0.016 -7.396 2.563 1.00 92.81 85 LYS A O 1
ATOM 650 N N . GLU A 1 86 ? 0.333 -7.507 4.792 1.00 90.75 86 GLU A N 1
ATOM 651 C CA . GLU A 1 86 ? 1.797 -7.439 4.785 1.00 90.75 86 GLU A CA 1
ATOM 652 C C . GLU A 1 86 ? 2.443 -8.810 5.058 1.00 90.75 86 GLU A C 1
ATOM 654 O O . GLU A 1 86 ? 1.793 -9.758 5.518 1.00 90.75 86 GLU A O 1
ATOM 659 N N . THR A 1 87 ? 3.743 -8.928 4.768 1.00 90.25 87 THR A N 1
ATOM 660 C CA . THR A 1 87 ? 4.503 -10.191 4.891 1.00 90.25 87 THR A CA 1
ATOM 661 C C . THR A 1 87 ? 5.665 -10.134 5.882 1.00 90.25 87 THR A C 1
ATOM 663 O O . THR A 1 87 ? 6.115 -11.177 6.356 1.00 90.25 87 THR A O 1
ATOM 666 N N . CYS A 1 88 ? 6.167 -8.942 6.205 1.00 87.62 88 CYS A N 1
ATOM 667 C CA . CYS A 1 88 ? 7.338 -8.762 7.062 1.00 87.62 88 CYS A CA 1
ATOM 668 C C . CYS A 1 88 ? 6.979 -8.836 8.554 1.00 87.62 88 CYS A C 1
ATOM 670 O O . CYS A 1 88 ? 5.882 -8.473 8.974 1.00 87.62 88 CYS A O 1
ATOM 672 N N . SER A 1 89 ? 7.907 -9.330 9.380 1.00 90.81 89 SER A N 1
ATOM 673 C CA . SER A 1 89 ? 7.651 -9.647 10.795 1.00 90.81 89 SER A CA 1
ATOM 674 C C . SER A 1 89 ? 7.192 -8.445 11.625 1.00 90.81 89 SER A C 1
ATOM 676 O O . SER A 1 89 ? 6.324 -8.594 12.489 1.00 90.81 89 SER A O 1
ATOM 678 N N . GLU A 1 90 ? 7.744 -7.260 11.359 1.00 84.31 90 GLU A N 1
ATOM 679 C CA . GLU A 1 90 ? 7.387 -6.019 12.045 1.00 84.31 90 GLU A CA 1
ATOM 680 C C . GLU A 1 90 ? 5.942 -5.618 11.734 1.00 84.31 90 GLU A C 1
ATOM 682 O O . GLU A 1 90 ? 5.171 -5.357 12.658 1.00 84.31 90 GLU A O 1
ATOM 687 N N . GLU A 1 91 ? 5.555 -5.631 10.459 1.00 87.81 91 GLU A N 1
ATOM 688 C CA . GLU A 1 91 ? 4.209 -5.323 9.978 1.00 87.81 91 GLU A CA 1
ATOM 689 C C . GLU A 1 91 ? 3.184 -6.364 10.457 1.00 87.81 91 GLU A C 1
ATOM 691 O O . GLU A 1 91 ? 2.135 -6.001 10.992 1.00 87.81 91 GLU A O 1
ATOM 696 N N . LEU A 1 92 ? 3.524 -7.657 10.404 1.00 92.81 92 LEU A N 1
ATOM 697 C CA . LEU A 1 92 ? 2.689 -8.742 10.931 1.00 92.81 92 LEU A CA 1
ATOM 698 C C . LEU A 1 92 ? 2.440 -8.612 12.442 1.00 92.81 92 LEU A C 1
ATOM 700 O O . LEU A 1 92 ? 1.372 -8.985 12.935 1.00 92.81 92 LEU A O 1
ATOM 704 N N . LEU A 1 93 ? 3.409 -8.094 13.204 1.00 94.06 93 LEU A N 1
ATOM 705 C CA . LEU A 1 93 ? 3.208 -7.792 14.621 1.00 94.06 93 LEU A CA 1
ATOM 706 C C . LEU A 1 93 ? 2.180 -6.667 14.802 1.00 94.06 93 LEU A C 1
ATOM 708 O O . LEU A 1 93 ? 1.348 -6.755 15.703 1.00 94.06 93 LEU A O 1
ATOM 712 N N . VAL A 1 94 ? 2.202 -5.638 13.950 1.00 92.50 94 VAL A N 1
ATOM 713 C CA . VAL A 1 94 ? 1.202 -4.556 13.971 1.00 92.50 94 VAL A CA 1
ATOM 714 C C . VAL A 1 94 ? -0.185 -5.100 13.700 1.00 92.50 94 VAL A C 1
ATOM 716 O O . VAL A 1 94 ? -1.087 -4.848 14.490 1.00 92.50 94 VAL A O 1
ATOM 719 N N . GLU A 1 95 ? -0.348 -5.883 12.633 1.00 94.56 95 GLU A N 1
ATOM 720 C CA . GLU A 1 95 ? -1.630 -6.495 12.280 1.00 94.56 95 GLU A CA 1
ATOM 721 C C . GLU A 1 95 ? -2.197 -7.300 13.457 1.00 94.56 95 GLU A C 1
ATOM 723 O O . GLU A 1 95 ? -3.355 -7.123 13.838 1.00 94.56 95 GLU A O 1
ATOM 728 N N . LYS A 1 96 ? -1.360 -8.126 14.106 1.00 97.25 96 LYS A N 1
ATOM 729 C CA . LYS A 1 96 ? -1.745 -8.896 15.301 1.00 97.25 96 LYS A CA 1
ATOM 730 C C . LYS A 1 96 ? -2.185 -7.999 16.459 1.00 97.25 96 LYS A C 1
ATOM 732 O O . LYS A 1 96 ? -3.147 -8.332 17.149 1.00 97.25 96 LYS A O 1
ATOM 737 N N . LEU A 1 97 ? -1.482 -6.894 16.703 1.00 96.38 97 LEU A N 1
ATOM 738 C CA . LEU A 1 97 ? -1.817 -5.959 17.780 1.00 96.38 97 LEU A CA 1
ATOM 739 C C . LEU A 1 97 ? -3.100 -5.176 17.478 1.00 96.38 97 LEU A C 1
ATOM 741 O O . LEU A 1 97 ? -3.923 -5.019 18.373 1.00 96.38 97 LEU A O 1
ATOM 745 N N . VAL A 1 98 ? -3.315 -4.764 16.227 1.00 95.31 98 VAL A N 1
ATOM 746 C CA . VAL A 1 98 ? -4.556 -4.115 15.782 1.00 95.31 98 VAL A CA 1
ATOM 747 C C . VAL A 1 98 ? -5.745 -5.056 15.951 1.00 95.31 98 VAL A C 1
ATOM 749 O O . VAL A 1 98 ? -6.757 -4.645 16.508 1.00 95.31 98 VAL A O 1
ATOM 752 N N . ILE A 1 99 ? -5.622 -6.326 15.545 1.00 96.50 99 ILE A N 1
ATOM 753 C CA . ILE A 1 99 ? -6.676 -7.334 15.747 1.00 96.50 99 ILE A CA 1
ATOM 754 C C . ILE A 1 99 ? -7.031 -7.446 17.232 1.00 96.50 99 ILE A C 1
ATOM 756 O O . ILE A 1 99 ? -8.205 -7.367 17.586 1.00 96.50 99 ILE A O 1
ATOM 760 N N . LYS A 1 100 ? -6.022 -7.580 18.104 1.00 97.31 100 LYS A N 1
ATOM 761 C CA . LYS A 1 100 ? -6.236 -7.642 19.557 1.00 97.31 100 LYS A CA 1
ATOM 762 C C . LYS A 1 100 ? -6.919 -6.383 20.089 1.00 97.31 100 LYS A C 1
ATOM 764 O O . LYS A 1 100 ? -7.842 -6.503 20.884 1.00 97.31 100 LYS A O 1
ATOM 769 N N . GLY A 1 101 ? -6.494 -5.202 19.643 1.00 96.38 101 GLY A N 1
ATOM 770 C CA . GLY A 1 101 ? -7.093 -3.928 20.037 1.00 96.38 101 GLY A CA 1
ATOM 771 C C . GLY A 1 101 ? -8.559 -3.815 19.613 1.00 96.38 101 GLY A C 1
ATOM 772 O O . GLY A 1 101 ? -9.405 -3.456 20.426 1.00 96.38 101 GLY A O 1
ATOM 773 N N . LEU A 1 102 ? -8.889 -4.199 18.375 1.00 94.38 102 LEU A N 1
ATOM 774 C CA . LEU A 1 102 ? -10.267 -4.187 17.870 1.00 94.38 102 LEU A CA 1
ATOM 775 C C . LEU A 1 102 ? -11.168 -5.177 18.620 1.00 94.38 102 LEU A C 1
ATOM 777 O O . LEU A 1 102 ? -12.323 -4.860 18.877 1.00 94.38 102 LEU A O 1
ATOM 781 N N . GLN A 1 103 ? -10.646 -6.335 19.036 1.00 95.94 103 GLN A N 1
ATOM 782 C CA . GLN A 1 103 ? -11.390 -7.309 19.848 1.00 95.94 103 GLN A CA 1
ATOM 783 C C . GLN A 1 103 ? -11.785 -6.776 21.235 1.00 95.94 103 GLN A C 1
ATOM 785 O O . GLN A 1 103 ? -12.766 -7.251 21.799 1.00 95.94 103 GLN A O 1
ATOM 790 N N . GLN A 1 104 ? -11.054 -5.798 21.785 1.00 95.00 104 GLN A N 1
ATOM 791 C CA . GLN A 1 104 ? -11.416 -5.150 23.056 1.00 95.00 104 GLN A CA 1
ATOM 792 C C . GLN A 1 104 ? -12.540 -4.115 22.898 1.00 95.00 104 GLN A C 1
ATOM 794 O O . GLN A 1 104 ? -13.107 -3.654 23.888 1.00 95.00 104 GLN A O 1
ATOM 799 N N . VAL A 1 105 ? -12.871 -3.723 21.665 1.00 93.25 105 VAL A N 1
ATOM 800 C CA . VAL A 1 105 ? -13.955 -2.783 21.385 1.00 93.25 105 VAL A CA 1
ATOM 801 C C . VAL A 1 105 ? -15.258 -3.559 21.243 1.00 93.25 105 VAL A C 1
ATOM 803 O O . VAL A 1 105 ? -15.416 -4.354 20.320 1.00 93.25 105 VAL A O 1
ATOM 806 N N . VAL A 1 106 ? -16.216 -3.294 22.132 1.00 89.88 106 VAL A N 1
ATOM 807 C CA . VAL A 1 106 ? -17.562 -3.881 22.075 1.00 89.88 106 VAL A CA 1
ATOM 808 C C . VAL A 1 106 ? -18.553 -2.830 21.591 1.00 89.88 106 VAL A C 1
ATOM 810 O O . VAL A 1 106 ? -18.730 -1.793 22.229 1.00 89.88 106 VAL A O 1
ATOM 813 N N . MET A 1 107 ? -19.210 -3.108 20.466 1.00 83.81 107 MET A N 1
ATOM 814 C CA . MET A 1 107 ? -20.265 -2.281 19.885 1.00 83.81 107 MET A CA 1
ATOM 815 C C . MET A 1 107 ? -21.423 -3.156 19.409 1.00 83.81 107 MET A C 1
ATOM 817 O O . MET A 1 107 ? -21.238 -4.053 18.589 1.00 83.81 107 MET A O 1
ATOM 821 N N . ASN A 1 108 ? -22.640 -2.887 19.891 1.00 78.06 108 ASN A N 1
ATOM 822 C CA . ASN A 1 108 ? -23.857 -3.589 19.460 1.00 78.06 108 ASN A CA 1
ATOM 823 C C . ASN A 1 108 ? -23.705 -5.127 19.470 1.00 78.06 108 ASN A C 1
ATOM 825 O O . ASN A 1 108 ? -24.005 -5.794 18.482 1.00 78.06 108 ASN A O 1
ATOM 829 N N . ASN A 1 109 ? -23.193 -5.685 20.574 1.00 82.50 109 ASN A N 1
ATOM 830 C CA . ASN A 1 109 ? -22.932 -7.122 20.765 1.00 82.50 109 ASN A CA 1
ATOM 831 C C . ASN A 1 109 ? -21.905 -7.748 19.799 1.00 82.50 109 ASN A C 1
ATOM 833 O O . ASN A 1 109 ? -21.859 -8.968 19.650 1.00 82.50 109 ASN A O 1
ATOM 837 N N . SER A 1 110 ? -21.062 -6.943 19.149 1.00 89.44 110 SER A N 1
ATOM 838 C CA . SER A 1 110 ? -19.984 -7.429 18.284 1.00 89.44 110 SER A CA 1
ATOM 839 C C . SER A 1 110 ? -18.735 -6.553 18.384 1.00 89.44 110 SER A C 1
ATOM 841 O O . SER A 1 110 ? -18.798 -5.406 18.822 1.00 89.44 110 SER A O 1
ATOM 843 N N . SER A 1 111 ? -17.584 -7.093 17.992 1.00 92.50 111 SER A N 1
ATOM 844 C CA . SER A 1 111 ? -16.345 -6.325 17.865 1.00 92.50 111 SER A CA 1
ATOM 845 C C . SER A 1 111 ? -16.050 -6.011 16.395 1.00 92.50 111 SER A C 1
ATOM 847 O O . SER A 1 111 ? -16.314 -6.862 15.533 1.00 92.50 111 SER A O 1
ATOM 849 N N . PRO A 1 112 ? -15.448 -4.850 16.084 1.00 93.25 112 PRO A N 1
ATOM 850 C CA . PRO A 1 112 ? -14.935 -4.562 14.751 1.00 93.25 112 PRO A CA 1
ATOM 851 C C . PRO A 1 112 ? -13.973 -5.639 14.250 1.00 93.25 112 PRO A C 1
ATOM 853 O O . PRO A 1 112 ? -13.216 -6.227 15.027 1.00 93.25 112 PRO A O 1
ATOM 856 N N . LYS A 1 113 ? -13.962 -5.875 12.937 1.00 94.19 113 LYS A N 1
ATOM 857 C CA . LYS A 1 113 ? -13.048 -6.833 12.298 1.00 94.19 113 LYS A CA 1
ATOM 858 C C . LYS A 1 113 ? -11.978 -6.112 11.486 1.00 94.19 113 LYS A C 1
ATOM 860 O O . LYS A 1 113 ? -12.271 -5.137 10.804 1.00 94.19 113 LYS A O 1
ATOM 865 N N . LEU A 1 114 ? -10.746 -6.615 11.521 1.00 94.69 114 LEU A N 1
ATOM 866 C CA . LEU A 1 114 ? -9.716 -6.227 10.556 1.00 94.69 114 LEU A CA 1
ATOM 867 C C . LEU A 1 114 ? -9.811 -7.155 9.344 1.00 94.69 114 LEU A C 1
ATOM 869 O O . LEU A 1 114 ? -9.618 -8.363 9.482 1.00 94.69 114 LEU A O 1
ATOM 873 N N . GLN A 1 115 ? -10.094 -6.599 8.169 1.00 95.50 115 GLN A N 1
ATOM 874 C CA . GLN A 1 115 ? -10.101 -7.328 6.907 1.00 95.50 115 GLN A CA 1
ATOM 875 C C . GLN A 1 115 ? -8.850 -6.974 6.103 1.00 95.50 115 GLN A C 1
ATOM 877 O O . GLN A 1 115 ? -8.716 -5.870 5.575 1.00 95.50 115 GLN A O 1
ATOM 882 N N . LEU A 1 116 ? -7.931 -7.937 6.032 1.00 93.25 116 LEU A N 1
ATOM 883 C CA . LEU A 1 116 ? -6.682 -7.821 5.287 1.00 93.25 116 LEU A CA 1
ATOM 884 C C . LEU A 1 116 ? -6.883 -8.338 3.863 1.00 93.25 116 LEU A C 1
ATOM 886 O O . LEU A 1 116 ? -7.317 -9.473 3.671 1.00 93.25 116 LEU A O 1
ATOM 890 N N . VAL A 1 117 ? -6.565 -7.505 2.877 1.00 91.38 117 VAL A N 1
ATOM 891 C CA . VAL A 1 117 ? -6.739 -7.802 1.451 1.00 91.38 117 VAL A CA 1
ATOM 892 C C . VAL A 1 117 ? -5.374 -7.939 0.785 1.00 91.38 117 VAL A C 1
ATOM 894 O O . VAL A 1 117 ? -4.500 -7.088 0.948 1.00 91.38 117 VAL A O 1
ATOM 897 N N . TRP A 1 118 ? -5.180 -9.008 0.018 1.00 90.12 118 TRP A N 1
ATOM 898 C CA . TRP A 1 118 ? -4.025 -9.133 -0.867 1.00 90.12 118 TRP A CA 1
ATOM 899 C C . TRP A 1 118 ? -4.305 -8.393 -2.180 1.00 90.12 118 TRP A C 1
ATOM 901 O O . TRP A 1 118 ? -5.397 -8.513 -2.728 1.00 90.12 118 TRP A O 1
ATOM 911 N N . GLY A 1 119 ? -3.344 -7.621 -2.695 1.00 74.62 119 GLY A N 1
ATOM 912 C CA . GLY A 1 119 ? -3.538 -6.933 -3.982 1.00 74.62 119 GLY A CA 1
ATOM 913 C C . GLY A 1 119 ? -2.697 -5.683 -4.234 1.00 74.62 119 GLY A C 1
ATOM 914 O O . GLY A 1 119 ? -2.709 -5.179 -5.349 1.00 74.62 119 GLY A O 1
ATOM 915 N N . GLY A 1 120 ? -1.957 -5.184 -3.238 1.00 71.88 120 GLY A N 1
ATOM 916 C CA . GLY A 1 120 ? -1.143 -3.969 -3.393 1.00 71.88 120 GLY A CA 1
ATOM 917 C C . GLY A 1 120 ? 0.341 -4.183 -3.710 1.00 71.88 120 GLY A C 1
ATOM 918 O O . GLY A 1 120 ? 0.997 -3.239 -4.133 1.00 71.88 120 GLY A O 1
ATOM 919 N N . ALA A 1 121 ? 0.884 -5.384 -3.484 1.00 82.56 121 ALA A N 1
ATOM 920 C CA . ALA A 1 121 ? 2.338 -5.589 -3.411 1.00 82.56 121 ALA A CA 1
ATOM 921 C C . ALA A 1 121 ? 2.935 -6.457 -4.533 1.00 82.56 121 ALA A C 1
ATOM 923 O O . ALA A 1 121 ? 4.144 -6.437 -4.747 1.00 82.56 121 ALA A O 1
ATOM 924 N N . THR A 1 122 ? 2.120 -7.251 -5.231 1.00 93.19 122 THR A N 1
ATOM 925 C CA . THR A 1 122 ? 2.598 -8.269 -6.182 1.00 93.19 122 THR A CA 1
ATOM 926 C C . THR A 1 122 ? 1.835 -8.204 -7.498 1.00 93.19 122 THR A C 1
ATOM 928 O O . THR A 1 122 ? 0.640 -7.922 -7.517 1.00 93.19 122 THR A O 1
ATOM 931 N N . MET A 1 123 ? 2.537 -8.465 -8.606 1.00 94.56 123 MET A N 1
ATOM 932 C CA . MET A 1 123 ? 1.945 -8.493 -9.950 1.00 94.56 123 MET A CA 1
ATOM 933 C C . MET A 1 123 ? 1.095 -9.752 -10.180 1.00 94.56 123 MET A C 1
ATOM 935 O O . MET A 1 123 ? 0.010 -9.671 -10.747 1.00 94.56 123 MET A O 1
ATOM 939 N N . TYR A 1 124 ? 1.572 -10.911 -9.718 1.00 94.75 124 TYR A N 1
ATOM 940 C CA . TYR A 1 124 ? 0.790 -12.146 -9.669 1.00 94.75 124 TYR A CA 1
ATOM 941 C C . TYR A 1 124 ? 0.139 -12.264 -8.294 1.00 94.75 124 TYR A C 1
ATOM 943 O O . TYR A 1 124 ? 0.822 -12.159 -7.275 1.00 94.75 124 TYR A O 1
ATOM 951 N N . HIS A 1 125 ? -1.176 -12.467 -8.264 1.00 94.38 125 HIS A N 1
ATOM 952 C CA . HIS A 1 125 ? -1.906 -12.610 -7.012 1.00 94.38 125 HIS A CA 1
ATOM 953 C C . HIS A 1 125 ? -1.528 -13.926 -6.320 1.00 94.38 125 HIS A C 1
ATOM 955 O O . HIS A 1 125 ? -1.370 -14.940 -6.993 1.00 94.38 125 HIS A O 1
ATOM 961 N N . VAL A 1 126 ? -1.419 -13.927 -4.985 1.00 93.06 126 VAL A N 1
ATOM 962 C CA . VAL A 1 126 ? -0.981 -15.110 -4.219 1.00 93.06 126 VAL A CA 1
ATOM 963 C C . VAL A 1 126 ? -1.864 -16.337 -4.463 1.00 93.06 126 VAL A C 1
ATOM 965 O O . VAL A 1 126 ? -1.344 -17.430 -4.648 1.00 93.06 126 VAL A O 1
ATOM 968 N N . ASP A 1 127 ? -3.180 -16.136 -4.553 1.00 93.31 127 ASP A N 1
ATOM 969 C CA . ASP A 1 127 ? -4.149 -17.208 -4.833 1.00 93.31 127 ASP A CA 1
ATOM 970 C C . ASP A 1 127 ? -4.067 -17.774 -6.262 1.00 93.31 127 ASP A C 1
ATOM 972 O O . ASP A 1 127 ? -4.614 -18.841 -6.522 1.00 93.31 127 ASP A O 1
ATOM 976 N N . ASP A 1 128 ? -3.401 -17.075 -7.187 1.00 94.75 128 ASP A N 1
ATOM 977 C CA . ASP A 1 128 ? -3.284 -17.501 -8.587 1.00 94.75 128 ASP A CA 1
ATOM 978 C C . ASP A 1 128 ? -1.965 -18.249 -8.852 1.00 94.75 128 ASP A C 1
ATOM 980 O O . ASP A 1 128 ? -1.704 -18.666 -9.982 1.00 94.75 128 ASP A O 1
ATOM 984 N N . LEU A 1 129 ? -1.100 -18.392 -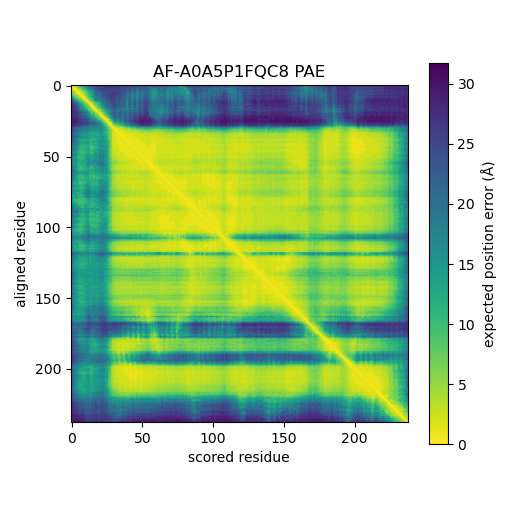7.840 1.00 95.00 129 LEU A N 1
ATOM 985 C CA . LEU A 1 129 ? 0.202 -19.044 -7.975 1.00 95.00 129 LEU A CA 1
ATOM 986 C C . LEU A 1 129 ? 0.052 -20.574 -8.067 1.00 95.00 129 LEU A C 1
ATOM 988 O O . LEU A 1 129 ? -0.787 -21.161 -7.387 1.00 95.00 129 LEU A O 1
ATOM 992 N N . PRO A 1 130 ? 0.913 -21.270 -8.837 1.00 95.81 130 PRO A N 1
ATOM 993 C CA . PRO A 1 130 ? 0.841 -22.719 -9.011 1.00 95.81 130 PRO A CA 1
ATOM 994 C C . PRO A 1 130 ? 1.538 -23.479 -7.867 1.00 95.81 130 PRO A C 1
ATOM 996 O O . PRO A 1 130 ? 1.886 -24.649 -8.016 1.00 95.81 130 PRO A O 1
ATOM 999 N N . PHE A 1 131 ? 1.807 -22.794 -6.758 1.00 95.00 131 PHE A N 1
ATOM 1000 C CA . PHE A 1 131 ? 2.487 -23.289 -5.568 1.00 95.00 131 PHE A CA 1
ATOM 1001 C C . PHE A 1 131 ? 2.003 -22.505 -4.347 1.00 95.00 131 PHE A C 1
ATOM 1003 O O . PHE A 1 131 ? 1.531 -21.373 -4.448 1.00 95.00 131 PHE A O 1
ATOM 1010 N N . THR A 1 132 ? 2.154 -23.107 -3.174 1.00 93.19 132 THR A N 1
ATOM 1011 C CA . THR A 1 132 ? 1.915 -22.446 -1.886 1.00 93.19 132 THR A CA 1
ATOM 1012 C C . THR A 1 132 ? 3.157 -21.666 -1.445 1.00 93.19 132 THR A C 1
ATOM 1014 O O . THR A 1 132 ? 4.254 -21.969 -1.916 1.00 93.19 132 THR A O 1
ATOM 1017 N N . PRO A 1 133 ? 3.052 -20.721 -0.488 1.00 88.25 133 PRO A N 1
ATOM 1018 C CA . PRO A 1 133 ? 4.219 -20.025 0.062 1.00 88.25 133 PRO A CA 1
ATOM 1019 C C . PRO A 1 133 ? 5.335 -20.951 0.577 1.00 88.25 133 PRO A C 1
ATOM 1021 O O . PRO A 1 133 ? 6.502 -20.587 0.523 1.00 88.25 133 PRO A O 1
ATOM 1024 N N . GLN A 1 134 ? 4.991 -22.153 1.051 1.00 92.56 134 GLN A N 1
ATOM 1025 C CA . GLN A 1 134 ? 5.942 -23.160 1.542 1.00 92.56 134 GLN A CA 1
ATOM 1026 C C . GLN A 1 134 ? 6.597 -23.986 0.424 1.00 92.56 134 GLN A C 1
ATOM 1028 O O . GLN A 1 134 ? 7.549 -24.708 0.689 1.00 92.56 134 GLN A O 1
ATOM 1033 N N . SER A 1 135 ? 6.073 -23.916 -0.802 1.00 94.44 135 SER A N 1
ATOM 1034 C CA . SER A 1 135 ? 6.544 -24.681 -1.966 1.00 94.44 135 SER A CA 1
ATOM 1035 C C . SER A 1 135 ? 6.985 -23.781 -3.125 1.00 94.44 135 SER A C 1
ATOM 1037 O O . SER A 1 135 ? 7.074 -24.229 -4.269 1.00 94.44 135 SER A O 1
ATOM 1039 N N . ILE A 1 136 ? 7.268 -22.504 -2.840 1.00 95.25 136 ILE A N 1
ATOM 1040 C CA . ILE A 1 136 ? 7.850 -21.584 -3.820 1.00 95.25 136 ILE A CA 1
ATOM 1041 C C . ILE A 1 136 ? 9.233 -22.118 -4.230 1.00 95.25 136 ILE A C 1
ATOM 1043 O O . ILE A 1 136 ? 10.017 -22.474 -3.352 1.00 95.25 136 ILE A O 1
ATOM 1047 N N . PRO A 1 137 ? 9.567 -22.157 -5.534 1.00 96.00 137 PRO A N 1
ATOM 1048 C CA . PRO A 1 137 ? 10.895 -22.567 -5.975 1.00 96.00 137 PRO A CA 1
ATOM 1049 C C . PRO A 1 137 ? 11.997 -21.651 -5.431 1.00 96.00 137 PRO A C 1
ATOM 1051 O O . PRO A 1 137 ? 11.933 -20.435 -5.612 1.00 96.00 137 PRO A O 1
ATOM 1054 N N . ASP A 1 138 ? 13.062 -22.240 -4.884 1.00 96.06 138 ASP A N 1
ATOM 1055 C CA . ASP A 1 138 ? 14.241 -21.497 -4.406 1.00 96.06 138 ASP A CA 1
ATOM 1056 C C . ASP A 1 138 ? 15.014 -20.807 -5.545 1.00 96.06 138 ASP A C 1
ATOM 1058 O O . ASP A 1 138 ? 15.782 -19.867 -5.332 1.00 96.06 138 ASP A O 1
ATOM 1062 N N . VAL A 1 139 ? 14.812 -21.262 -6.786 1.00 97.19 139 VAL A N 1
ATOM 1063 C CA . VAL A 1 139 ? 15.461 -20.713 -7.979 1.00 97.19 139 VAL A CA 1
ATOM 1064 C C . VAL A 1 139 ? 14.501 -19.785 -8.727 1.00 97.19 139 VAL A C 1
ATOM 1066 O O . VAL A 1 139 ? 13.504 -20.230 -9.302 1.00 97.19 139 VAL A O 1
ATOM 1069 N N . TYR A 1 140 ? 14.858 -18.499 -8.829 1.00 96.56 140 TYR A N 1
ATOM 1070 C CA . TYR A 1 140 ? 14.041 -17.472 -9.499 1.00 96.56 140 TYR A CA 1
ATOM 1071 C C . TYR A 1 140 ? 13.611 -17.856 -10.924 1.00 96.56 140 TYR A C 1
ATOM 1073 O O . TYR A 1 140 ? 12.475 -17.612 -11.322 1.00 96.56 140 TYR A O 1
ATOM 1081 N N . THR A 1 141 ? 14.488 -18.482 -11.714 1.00 96.69 141 THR A N 1
ATOM 1082 C CA . THR A 1 141 ? 14.152 -18.866 -13.095 1.00 96.69 141 THR A CA 1
ATOM 1083 C C . THR A 1 141 ? 13.079 -19.953 -13.160 1.00 96.69 141 THR A C 1
ATOM 1085 O O . THR A 1 141 ? 12.278 -19.945 -14.095 1.00 96.69 141 THR A O 1
ATOM 1088 N N . GLN A 1 142 ? 13.017 -20.852 -12.174 1.00 97.12 142 GLN A N 1
ATOM 1089 C CA . GLN A 1 142 ? 11.962 -21.863 -12.063 1.00 97.12 142 GLN A CA 1
ATOM 1090 C C . GLN A 1 142 ? 10.636 -21.227 -11.635 1.00 97.12 142 GLN A C 1
ATOM 1092 O O . GLN A 1 142 ? 9.599 -21.523 -12.235 1.00 97.12 142 GLN A O 1
ATOM 1097 N N . PHE A 1 143 ? 10.679 -20.301 -10.668 1.00 97.06 143 PHE A N 1
ATOM 1098 C CA . PHE A 1 143 ? 9.531 -19.473 -10.291 1.00 97.06 143 PHE A CA 1
ATOM 1099 C C . PHE A 1 143 ? 8.974 -18.728 -11.513 1.00 97.06 143 PHE A C 1
ATOM 1101 O O . PHE A 1 143 ? 7.812 -18.920 -11.869 1.00 97.06 143 PHE A O 1
ATOM 1108 N N . ARG A 1 144 ? 9.822 -17.963 -12.219 1.00 97.44 144 ARG A N 1
ATOM 1109 C CA . ARG A 1 144 ? 9.446 -17.139 -13.377 1.00 97.44 144 ARG A CA 1
ATOM 1110 C C . ARG A 1 144 ? 8.805 -17.969 -14.489 1.00 97.44 144 ARG A C 1
ATOM 1112 O O . ARG A 1 144 ? 7.706 -17.647 -14.925 1.00 97.44 144 ARG A O 1
ATOM 1119 N N . LYS A 1 145 ? 9.454 -19.064 -14.911 1.00 97.25 145 LYS A N 1
ATOM 1120 C CA . LYS A 1 145 ? 8.909 -19.966 -15.944 1.00 97.25 145 LYS A CA 1
ATOM 1121 C C . LYS A 1 145 ? 7.553 -20.551 -15.539 1.00 97.25 145 LYS A C 1
ATOM 1123 O O . LYS A 1 145 ? 6.679 -20.715 -16.387 1.00 97.25 145 LYS A O 1
ATOM 1128 N N . SER A 1 146 ? 7.373 -20.871 -14.258 1.00 96.94 146 SER A N 1
ATOM 1129 C CA . SER A 1 146 ? 6.116 -21.431 -13.755 1.00 96.94 146 SER A CA 1
ATOM 1130 C C . SER A 1 146 ? 4.985 -20.408 -13.785 1.00 96.94 146 SER A C 1
ATOM 1132 O O . SER A 1 146 ? 3.910 -20.729 -14.281 1.00 96.94 146 SER A O 1
ATOM 1134 N N . VAL A 1 147 ? 5.218 -19.179 -13.310 1.00 97.25 147 VAL A N 1
ATOM 1135 C CA . VAL A 1 147 ? 4.168 -18.146 -13.286 1.00 97.25 147 VAL A CA 1
ATOM 1136 C C . VAL A 1 147 ? 3.840 -17.615 -14.683 1.00 97.25 147 VAL A C 1
ATOM 1138 O O . VAL A 1 147 ? 2.671 -17.420 -14.985 1.00 97.25 147 VAL A O 1
ATOM 1141 N N . GLU A 1 148 ? 4.826 -17.473 -15.575 1.00 97.12 148 GLU A N 1
ATOM 1142 C CA . GLU A 1 148 ? 4.581 -17.061 -16.969 1.00 97.12 148 GLU A CA 1
ATOM 1143 C C . GLU A 1 148 ? 3.756 -18.089 -17.757 1.00 97.12 148 GLU A C 1
ATOM 1145 O O . GLU A 1 148 ? 2.993 -17.711 -18.640 1.00 97.12 148 GLU A O 1
ATOM 1150 N N . SER A 1 149 ? 3.912 -19.385 -17.460 1.00 96.94 149 SER A N 1
ATOM 1151 C CA . SER A 1 149 ? 3.205 -20.453 -18.184 1.00 96.94 149 SER A CA 1
ATOM 1152 C C . SER A 1 149 ? 1.846 -20.817 -17.588 1.00 96.94 149 SER A C 1
ATOM 1154 O O . SER A 1 149 ? 0.986 -21.306 -18.318 1.00 96.94 149 SER A O 1
ATOM 1156 N N . LYS A 1 150 ? 1.649 -20.627 -16.277 1.00 96.62 150 LYS A N 1
ATOM 1157 C CA . LYS A 1 150 ? 0.472 -21.140 -15.551 1.00 96.62 150 LYS A CA 1
ATOM 1158 C C . LYS A 1 150 ? -0.411 -20.063 -14.927 1.00 96.62 150 LYS A C 1
ATOM 1160 O O . LYS A 1 150 ? -1.514 -20.390 -14.503 1.00 96.62 150 LYS A O 1
ATOM 1165 N N . CYS A 1 151 ? 0.045 -18.815 -14.847 1.00 96.69 151 CYS A N 1
ATOM 1166 C CA . CYS A 1 151 ? -0.695 -17.733 -14.202 1.00 96.69 151 CYS A CA 1
ATOM 1167 C C . CYS A 1 151 ? -1.092 -16.657 -15.208 1.00 96.69 151 CYS A C 1
ATOM 1169 O O . CYS A 1 151 ? -0.547 -16.546 -16.303 1.00 96.69 151 CYS A O 1
ATOM 1171 N N . SER A 1 152 ? -2.038 -15.815 -14.809 1.00 95.69 152 SER A N 1
ATOM 1172 C CA . SER A 1 152 ? -2.392 -14.598 -15.533 1.00 95.69 152 SER A CA 1
ATOM 1173 C C . SER A 1 152 ? -2.338 -13.409 -14.587 1.00 95.69 152 SER A C 1
ATOM 1175 O O . SER A 1 152 ? -2.666 -13.524 -13.407 1.00 95.69 152 SER A O 1
ATOM 1177 N N . VAL A 1 153 ? -1.915 -12.256 -15.103 1.00 95.69 153 VAL A N 1
ATOM 1178 C CA . VAL A 1 153 ? -1.930 -11.006 -14.338 1.00 95.69 153 VAL A CA 1
ATOM 1179 C C . VAL A 1 153 ? -3.364 -10.482 -14.306 1.00 95.69 153 VAL A C 1
ATOM 1181 O O . VAL A 1 153 ? -3.988 -10.296 -15.354 1.00 95.69 153 VAL A O 1
ATOM 1184 N N . ARG A 1 154 ? -3.899 -10.249 -13.103 1.00 94.88 154 ARG A N 1
ATOM 1185 C CA . ARG A 1 154 ? -5.248 -9.694 -12.933 1.00 94.88 154 ARG A CA 1
ATOM 1186 C C . ARG A 1 154 ? -5.306 -8.268 -13.482 1.00 94.88 154 ARG A C 1
ATOM 1188 O O . ARG A 1 154 ? -4.366 -7.490 -13.331 1.00 94.88 154 ARG A O 1
ATOM 1195 N N . SER A 1 155 ? -6.430 -7.905 -14.096 1.00 94.06 155 SER A N 1
ATOM 1196 C CA . SER A 1 155 ? -6.661 -6.525 -14.532 1.00 94.06 155 SER A CA 1
ATOM 1197 C C . SER A 1 155 ? -6.753 -5.571 -13.339 1.00 94.06 155 SER A C 1
ATOM 1199 O O . SER A 1 155 ? -7.261 -5.938 -12.280 1.00 94.06 155 SER A O 1
ATOM 1201 N N . CYS A 1 156 ? -6.317 -4.324 -13.529 1.00 91.31 156 CYS A N 1
ATOM 1202 C CA . CYS A 1 156 ? -6.426 -3.290 -12.503 1.00 91.31 156 CYS A CA 1
ATOM 1203 C C . CYS A 1 156 ? -7.888 -3.051 -12.093 1.00 91.31 156 CYS A C 1
ATOM 1205 O O . CYS A 1 156 ? -8.777 -2.929 -12.943 1.00 91.31 156 CYS A O 1
ATOM 1207 N N . CYS A 1 157 ? -8.127 -2.911 -10.788 1.00 87.81 157 CYS A N 1
ATOM 1208 C CA . CYS A 1 157 ? -9.435 -2.538 -10.259 1.00 87.81 157 CYS A CA 1
ATOM 1209 C C . CYS A 1 157 ? -9.825 -1.131 -10.730 1.00 87.81 157 CYS A C 1
ATOM 1211 O O . CYS A 1 157 ? -9.057 -0.178 -10.596 1.00 87.81 157 CYS A O 1
ATOM 1213 N N . LYS A 1 158 ? -11.047 -0.983 -11.251 1.00 88.69 158 LYS A N 1
ATOM 1214 C CA . LYS A 1 158 ? -11.583 0.328 -11.631 1.00 88.69 158 LYS A CA 1
ATOM 1215 C C . LYS A 1 158 ? -12.090 1.050 -10.388 1.00 88.69 158 LYS A C 1
ATOM 1217 O O . LYS A 1 158 ? -12.971 0.544 -9.697 1.00 88.69 158 LYS A O 1
ATOM 1222 N N . LEU A 1 159 ? -11.558 2.241 -10.124 1.00 85.81 159 LEU A N 1
ATOM 1223 C CA . LEU A 1 159 ? -12.020 3.068 -9.014 1.00 85.81 159 LEU A CA 1
ATOM 1224 C C . LEU A 1 159 ? -13.312 3.816 -9.402 1.00 85.81 159 LEU A C 1
ATOM 1226 O O . LEU A 1 159 ? -13.315 4.497 -10.434 1.00 85.81 159 LEU A O 1
ATOM 1230 N N . PRO A 1 160 ? -14.384 3.753 -8.591 1.00 87.12 160 PRO A N 1
ATOM 1231 C CA . PRO A 1 160 ? -15.581 4.564 -8.799 1.00 87.12 160 PRO A CA 1
ATOM 1232 C C . PRO A 1 160 ? -15.272 6.065 -8.867 1.00 87.12 160 PRO A C 1
ATOM 1234 O O . PRO A 1 160 ? -14.366 6.560 -8.191 1.00 87.12 160 PRO A O 1
ATOM 1237 N N . VAL A 1 161 ? -16.046 6.805 -9.669 1.00 87.12 161 VAL A N 1
ATOM 1238 C CA . VAL A 1 161 ? -15.895 8.267 -9.816 1.00 87.12 161 VAL A CA 1
ATOM 1239 C C . VAL A 1 161 ? -16.137 8.983 -8.483 1.00 87.12 161 VAL A C 1
ATOM 1241 O O . VAL A 1 161 ? -15.389 9.892 -8.135 1.00 87.12 161 VAL A O 1
ATOM 1244 N N . ALA A 1 162 ? -17.119 8.520 -7.709 1.00 88.19 162 ALA A N 1
ATOM 1245 C CA . ALA A 1 162 ? -17.413 9.002 -6.366 1.00 88.19 162 ALA A CA 1
ATOM 1246 C C . ALA A 1 162 ? -17.281 7.859 -5.353 1.00 88.19 162 ALA A C 1
ATOM 1248 O O . ALA A 1 162 ? -17.756 6.751 -5.599 1.00 88.19 162 ALA A O 1
ATOM 1249 N N . LEU A 1 163 ? -16.634 8.143 -4.222 1.00 83.94 163 LEU A N 1
ATOM 1250 C CA . LEU A 1 163 ? -16.448 7.208 -3.107 1.00 83.94 163 LEU A CA 1
ATOM 1251 C C . LEU A 1 163 ? -17.162 7.661 -1.823 1.00 83.94 163 LEU A C 1
ATOM 1253 O O . LEU A 1 163 ? -17.316 6.871 -0.897 1.00 83.94 163 LEU A O 1
ATOM 1257 N N . GLY A 1 164 ? -17.562 8.933 -1.753 1.00 77.56 164 GLY A N 1
ATOM 1258 C CA . GLY A 1 164 ? -18.285 9.501 -0.617 1.00 77.56 164 GLY A CA 1
ATOM 1259 C C . GLY A 1 164 ? -19.745 9.035 -0.492 1.00 77.56 164 GLY A C 1
ATOM 1260 O O . GLY A 1 164 ? -20.243 8.289 -1.337 1.00 77.56 164 GLY A O 1
ATOM 1261 N N . PRO A 1 165 ? -20.468 9.520 0.535 1.00 78.25 165 PRO A N 1
ATOM 1262 C CA . PRO A 1 165 ? -20.068 10.596 1.443 1.00 78.25 165 PRO A CA 1
ATOM 1263 C C . PRO A 1 165 ? -19.247 10.121 2.650 1.00 78.25 165 PRO A C 1
ATOM 1265 O O . PRO A 1 165 ? -19.268 8.953 3.030 1.00 78.25 165 PRO A O 1
ATOM 1268 N N . LEU A 1 166 ? -18.570 11.073 3.290 1.00 74.69 166 LEU A N 1
ATOM 1269 C CA . LEU A 1 166 ? -17.928 10.879 4.588 1.00 74.69 166 LEU A CA 1
ATOM 1270 C C . LEU A 1 166 ? -18.964 10.678 5.714 1.00 74.69 166 LEU A C 1
ATOM 1272 O O . LEU A 1 166 ? -20.098 11.162 5.599 1.00 74.69 166 LEU A O 1
ATOM 1276 N N . PRO A 1 167 ? -18.589 10.014 6.824 1.00 69.25 167 PRO A N 1
ATOM 1277 C CA . PRO A 1 167 ? -19.422 9.946 8.023 1.00 69.25 167 PRO A CA 1
ATOM 1278 C C . PRO A 1 167 ? -19.755 11.361 8.527 1.00 69.25 167 PRO A C 1
ATOM 1280 O O . PRO A 1 167 ? -18.864 12.178 8.738 1.00 69.25 167 PRO A O 1
ATOM 1283 N N . ARG A 1 168 ? -21.048 11.674 8.682 1.00 56.81 168 ARG A N 1
ATOM 1284 C CA . ARG A 1 168 ? -21.542 13.053 8.867 1.00 56.81 168 ARG A CA 1
ATOM 1285 C C . ARG A 1 168 ? -21.365 13.651 10.274 1.00 56.81 168 ARG A C 1
ATOM 1287 O O . ARG A 1 168 ? -21.641 14.836 10.407 1.00 56.81 168 ARG A O 1
ATOM 1294 N N . ARG A 1 169 ? -21.025 12.876 11.316 1.00 53.56 169 ARG A N 1
ATOM 1295 C CA . ARG A 1 169 ? -21.334 13.281 12.708 1.00 53.56 169 ARG A CA 1
ATOM 1296 C C . ARG A 1 169 ? -20.179 13.519 13.687 1.00 53.56 169 ARG A C 1
ATOM 1298 O O . ARG A 1 169 ? -20.441 14.196 14.665 1.00 53.56 169 ARG A O 1
ATOM 1305 N N . GLU A 1 170 ? -18.941 13.078 13.455 1.00 51.88 170 GLU A N 1
ATOM 1306 C CA . GLU A 1 170 ? -17.924 13.113 14.539 1.00 51.88 170 GLU A CA 1
ATOM 1307 C C . GLU A 1 170 ? -16.573 13.777 14.185 1.00 51.88 170 GLU A C 1
ATOM 1309 O O . GLU A 1 170 ? -15.614 13.678 14.945 1.00 51.88 170 GLU A O 1
ATOM 1314 N N . MET A 1 171 ? -16.440 14.468 13.045 1.00 53.75 171 MET A N 1
ATOM 1315 C CA . MET A 1 171 ? -15.135 15.035 12.637 1.00 53.75 171 MET A CA 1
ATOM 1316 C C . MET A 1 171 ? -14.773 16.379 13.278 1.00 53.75 171 MET A C 1
ATOM 1318 O O . MET A 1 171 ? -13.589 16.704 13.359 1.00 53.75 171 MET A O 1
ATOM 1322 N N . GLU A 1 172 ? -15.755 17.145 13.755 1.00 49.34 172 GLU A N 1
ATOM 1323 C CA . GLU A 1 172 ? -15.500 18.394 14.488 1.00 49.34 172 GLU A CA 1
ATOM 1324 C C . GLU A 1 172 ? -14.929 18.119 15.891 1.00 49.34 172 GLU A C 1
ATOM 1326 O O . GLU A 1 172 ? -14.066 18.858 16.358 1.00 49.34 172 GLU A O 1
ATOM 1331 N N . GLU A 1 173 ? -15.302 16.994 16.515 1.00 48.78 173 GLU A N 1
ATOM 1332 C CA . GLU A 1 173 ? -14.787 16.561 17.826 1.00 48.78 173 GLU A CA 1
ATOM 1333 C C . GLU A 1 173 ? -13.318 16.108 17.785 1.00 48.78 173 GLU A C 1
ATOM 1335 O O . GLU A 1 173 ? -12.651 16.061 18.815 1.00 48.78 173 GLU A O 1
ATOM 1340 N N . PHE A 1 174 ? -12.784 15.810 16.596 1.00 52.00 174 PHE A N 1
ATOM 1341 C CA . PHE A 1 174 ? -11.408 15.343 16.412 1.00 52.00 174 PHE A CA 1
ATOM 1342 C C . PHE A 1 174 ? -10.391 16.488 16.200 1.00 52.00 174 PHE A C 1
ATOM 1344 O O . PHE A 1 174 ? -9.253 16.252 15.802 1.00 52.00 174 PHE A O 1
ATOM 1351 N N . GLY A 1 175 ? -10.782 17.749 16.424 1.00 51.78 175 GLY A N 1
ATOM 1352 C CA . GLY A 1 175 ? -9.921 18.904 16.130 1.00 51.78 175 GLY A CA 1
ATOM 1353 C C . GLY A 1 175 ? -9.760 19.173 14.626 1.00 51.78 175 GLY A C 1
ATOM 1354 O O . GLY A 1 175 ? -8.849 19.890 14.213 1.00 51.78 175 GLY A O 1
ATOM 1355 N N . GLY A 1 176 ? -10.655 18.608 13.806 1.00 57.81 176 GLY A N 1
ATOM 1356 C CA . GLY A 1 176 ? -10.700 18.789 12.360 1.00 57.81 176 GLY A CA 1
ATOM 1357 C C . GLY A 1 176 ? -9.768 17.870 11.566 1.00 57.81 176 GLY A C 1
ATOM 1358 O O . GLY A 1 176 ? -9.184 16.904 12.055 1.00 57.81 176 GLY A O 1
ATOM 1359 N N . TRP A 1 177 ? -9.653 18.162 10.272 1.00 65.19 177 TRP A N 1
ATOM 1360 C CA . TRP A 1 177 ? -8.763 17.438 9.371 1.00 65.19 177 TRP A CA 1
ATOM 1361 C C . TRP A 1 177 ? -7.318 17.842 9.617 1.00 65.19 177 TRP A C 1
ATOM 1363 O O . TRP A 1 177 ? -6.882 18.883 9.128 1.00 65.19 177 TRP A O 1
ATOM 1373 N N . VAL A 1 178 ? -6.558 16.989 10.297 1.00 62.44 178 VAL A N 1
ATOM 1374 C CA . VAL A 1 178 ? -5.129 17.230 10.515 1.00 62.44 178 VAL A CA 1
ATOM 1375 C C . VAL A 1 178 ? -4.401 17.370 9.170 1.00 62.44 178 VAL A C 1
ATOM 1377 O O . VAL A 1 178 ? -4.667 16.663 8.182 1.00 62.44 178 VAL A O 1
ATOM 1380 N N . THR A 1 179 ? -3.509 18.355 9.113 1.00 71.44 179 THR A N 1
ATOM 1381 C CA . THR A 1 179 ? -2.634 18.615 7.970 1.00 71.44 179 THR A CA 1
ATOM 1382 C C . THR A 1 179 ? -1.560 17.532 7.889 1.00 71.44 179 THR A C 1
ATOM 1384 O O . THR A 1 179 ? -1.196 16.913 8.882 1.00 71.44 179 THR A O 1
ATOM 1387 N N . VAL A 1 180 ? -1.066 17.262 6.685 1.00 78.38 180 VAL A N 1
ATOM 1388 C CA . VAL A 1 180 ? 0.104 16.398 6.487 1.00 78.38 180 VAL A CA 1
ATOM 1389 C C . VAL A 1 180 ? 1.267 16.960 7.335 1.00 78.38 180 VAL A C 1
ATOM 1391 O O . VAL A 1 180 ? 1.538 18.151 7.174 1.00 78.38 180 VAL A O 1
ATOM 1394 N N . PRO A 1 181 ? 1.905 16.173 8.233 1.00 79.44 181 PRO A N 1
ATOM 1395 C CA . PRO A 1 181 ? 2.972 16.690 9.093 1.00 79.44 181 PRO A CA 1
ATOM 1396 C C . PRO A 1 181 ? 4.135 17.294 8.297 1.00 79.44 181 PRO A C 1
ATOM 1398 O O . PRO A 1 181 ? 4.380 16.928 7.144 1.00 79.44 181 PRO A O 1
ATOM 1401 N N . SER A 1 182 ? 4.867 18.218 8.904 1.00 81.69 182 SER A N 1
ATOM 1402 C CA . SER A 1 182 ? 6.115 18.720 8.339 1.00 81.69 182 SER A CA 1
ATOM 1403 C C . SER A 1 182 ? 7.294 17.799 8.694 1.00 81.69 182 SER A C 1
ATOM 1405 O O . SER A 1 182 ? 7.153 16.838 9.453 1.00 81.69 182 SER A O 1
ATOM 1407 N N . LEU A 1 183 ? 8.475 18.049 8.120 1.00 80.38 183 LEU A N 1
ATOM 1408 C CA . LEU A 1 183 ? 9.686 17.318 8.518 1.00 80.38 183 LEU A CA 1
ATOM 1409 C C . LEU A 1 183 ? 10.087 17.668 9.955 1.00 80.38 183 LEU A C 1
ATOM 1411 O O . LEU A 1 183 ? 10.518 16.797 10.708 1.00 80.38 183 LEU A O 1
ATOM 1415 N N . GLU A 1 184 ? 9.887 18.925 10.339 1.00 84.38 184 GLU A N 1
ATOM 1416 C CA . GLU A 1 184 ? 10.179 19.451 11.668 1.00 84.38 184 GLU A CA 1
ATOM 1417 C C . GLU A 1 184 ? 9.300 18.784 12.732 1.00 84.38 184 GLU A C 1
ATOM 1419 O O . GLU A 1 184 ? 9.811 18.416 13.790 1.00 84.38 184 GLU A O 1
ATOM 1424 N N . ASP A 1 185 ? 8.024 18.515 12.421 1.00 80.06 185 ASP A N 1
ATOM 1425 C CA . ASP A 1 185 ? 7.117 17.738 13.283 1.00 80.06 185 ASP A CA 1
ATOM 1426 C C . ASP A 1 185 ? 7.644 16.316 13.562 1.00 80.06 185 ASP A C 1
ATOM 1428 O O . ASP A 1 185 ? 7.284 15.687 14.559 1.00 80.06 185 ASP A O 1
ATOM 1432 N N . LEU A 1 186 ? 8.509 15.797 12.682 1.00 75.25 186 LEU A N 1
ATOM 1433 C CA . LEU A 1 186 ? 9.165 14.493 12.806 1.00 75.25 186 LEU A CA 1
ATOM 1434 C C . LEU A 1 186 ? 10.576 14.581 13.410 1.00 75.25 186 LEU A C 1
ATOM 1436 O O . LEU A 1 186 ? 11.264 13.562 13.496 1.00 75.25 186 LEU A O 1
ATOM 1440 N N . GLY A 1 187 ? 11.026 15.773 13.815 1.00 81.00 187 GLY A N 1
ATOM 1441 C CA . GLY A 1 187 ? 12.393 16.010 14.285 1.00 81.00 187 GLY A CA 1
ATOM 1442 C C . GLY A 1 187 ? 13.447 15.855 13.184 1.00 81.00 187 GLY A C 1
ATOM 1443 O O . GLY A 1 187 ? 14.606 15.550 13.472 1.00 81.00 187 GLY A O 1
ATOM 1444 N N . LEU A 1 188 ? 13.046 16.012 11.921 1.00 80.94 188 LEU A N 1
ATOM 1445 C CA . LEU A 1 188 ? 13.913 15.943 10.752 1.00 80.94 188 LEU A CA 1
ATOM 1446 C C . LEU A 1 188 ? 14.113 17.346 10.176 1.00 80.94 188 LEU A C 1
ATOM 1448 O O . LEU A 1 188 ? 13.218 18.184 10.201 1.00 80.94 188 LEU A O 1
ATOM 1452 N N . HIS A 1 189 ? 15.290 17.584 9.608 1.00 82.00 189 HIS A N 1
ATOM 1453 C CA . HIS A 1 189 ? 15.601 18.830 8.913 1.00 82.00 189 HIS A CA 1
ATOM 1454 C C . HIS A 1 189 ? 15.807 18.555 7.434 1.00 82.00 189 HIS A C 1
ATOM 1456 O O . HIS A 1 189 ? 16.481 17.580 7.083 1.00 82.00 189 HIS A O 1
ATOM 1462 N N . ASP A 1 190 ? 15.254 19.418 6.577 1.00 75.00 190 ASP A N 1
ATOM 1463 C CA . ASP A 1 190 ? 15.426 19.277 5.133 1.00 75.00 190 ASP A CA 1
ATOM 1464 C C . ASP A 1 190 ? 16.920 19.280 4.796 1.00 75.00 190 ASP A C 1
ATOM 1466 O O . ASP A 1 190 ? 17.670 20.203 5.120 1.00 75.00 190 ASP A O 1
ATOM 1470 N N . SER A 1 191 ? 17.365 18.192 4.180 1.00 68.38 191 SER A N 1
ATOM 1471 C CA . SER A 1 191 ? 18.745 18.021 3.752 1.00 68.38 191 SER A CA 1
ATOM 1472 C C . SER A 1 191 ? 18.745 18.245 2.250 1.00 68.38 191 SER A C 1
ATOM 1474 O O . SER A 1 191 ? 18.242 17.402 1.503 1.00 68.38 191 SER A O 1
ATOM 1476 N N . LYS A 1 192 ? 19.283 19.378 1.78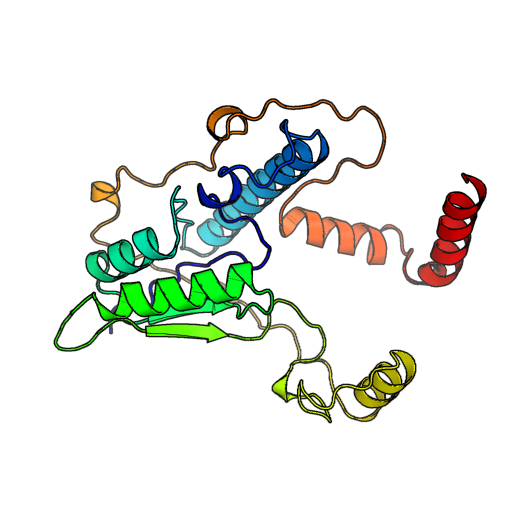5 1.00 65.75 192 LYS A N 1
ATOM 1477 C CA . LYS A 1 192 ? 19.449 19.597 0.344 1.00 65.75 192 LYS A CA 1
ATOM 1478 C C . LYS A 1 192 ? 20.316 18.478 -0.228 1.00 65.75 192 LYS A C 1
ATOM 1480 O O . LYS A 1 192 ? 21.472 18.309 0.152 1.00 65.75 192 LYS A O 1
ATOM 1485 N N . CYS A 1 193 ? 19.733 17.686 -1.120 1.00 63.22 193 CYS A N 1
ATOM 1486 C CA . CYS A 1 193 ? 20.467 16.715 -1.909 1.00 63.22 193 CYS A CA 1
ATOM 1487 C C . CYS A 1 193 ? 20.810 17.372 -3.247 1.00 63.22 193 CYS A C 1
ATOM 1489 O O . CYS A 1 193 ? 20.000 17.376 -4.167 1.00 63.22 193 CYS A O 1
ATOM 1491 N N . ASP A 1 194 ? 22.008 17.948 -3.340 1.00 62.38 194 ASP A N 1
ATOM 1492 C CA . ASP A 1 194 ? 22.455 18.680 -4.535 1.00 62.38 194 ASP A CA 1
ATOM 1493 C C . ASP A 1 194 ? 22.956 17.752 -5.663 1.00 62.38 194 ASP A C 1
ATOM 1495 O O . ASP A 1 194 ? 23.443 18.215 -6.694 1.00 62.38 194 ASP A O 1
ATOM 1499 N N . ARG A 1 195 ? 22.874 16.423 -5.486 1.00 65.00 195 ARG A N 1
ATOM 1500 C CA . ARG A 1 195 ? 23.349 15.429 -6.461 1.00 65.00 195 ARG A CA 1
ATOM 1501 C C . ARG A 1 195 ? 22.375 14.265 -6.601 1.00 65.00 195 ARG A C 1
ATOM 1503 O O . ARG A 1 195 ? 21.998 13.651 -5.611 1.00 65.00 195 ARG A O 1
ATOM 1510 N N . GLY A 1 196 ? 22.067 13.895 -7.842 1.00 70.25 196 GLY A N 1
ATOM 1511 C CA . GLY A 1 196 ? 21.210 12.754 -8.170 1.00 70.25 196 GLY A CA 1
ATOM 1512 C C . GLY A 1 196 ? 19.805 13.160 -8.613 1.00 70.25 196 GLY A C 1
ATOM 1513 O O . GLY A 1 196 ? 19.520 14.330 -8.856 1.00 70.25 196 GLY A O 1
ATOM 1514 N N . MET A 1 197 ? 18.933 12.168 -8.777 1.00 74.12 197 MET A N 1
ATOM 1515 C CA . MET A 1 197 ? 17.552 12.401 -9.191 1.00 74.12 197 MET A CA 1
ATOM 1516 C C . MET A 1 197 ? 16.704 12.861 -8.006 1.00 74.12 197 MET A C 1
ATOM 1518 O O . MET A 1 197 ? 16.633 12.179 -6.985 1.00 74.12 197 MET A O 1
ATOM 1522 N N . LEU A 1 198 ? 16.016 13.989 -8.177 1.00 81.00 198 LEU A N 1
ATOM 1523 C CA . LEU A 1 198 ? 14.982 14.446 -7.256 1.00 81.00 198 LEU A CA 1
ATOM 1524 C C . LEU A 1 198 ? 13.662 13.768 -7.625 1.00 81.00 198 LEU A C 1
ATOM 1526 O O . LEU A 1 198 ? 13.132 13.970 -8.719 1.00 81.00 198 LEU A O 1
ATOM 1530 N N . PHE A 1 199 ? 13.153 12.942 -6.717 1.00 88.12 199 PHE A N 1
ATOM 1531 C CA . PHE A 1 199 ? 11.858 12.291 -6.869 1.00 88.12 199 PHE A CA 1
ATOM 1532 C C . PHE A 1 199 ? 10.773 13.121 -6.193 1.00 88.12 199 PHE A C 1
ATOM 1534 O O . PHE A 1 199 ? 10.980 13.620 -5.092 1.00 88.12 199 PHE A O 1
ATOM 1541 N N . VAL A 1 200 ? 9.621 13.221 -6.856 1.00 93.38 200 VAL A N 1
ATOM 1542 C CA . VAL A 1 200 ? 8.398 13.808 -6.300 1.00 93.38 200 VAL A CA 1
ATOM 1543 C C . VAL A 1 200 ? 7.462 12.666 -5.919 1.00 93.38 200 VAL A C 1
ATOM 1545 O O . VAL A 1 200 ? 7.169 11.809 -6.757 1.00 93.38 200 VAL A O 1
ATOM 1548 N N . GLY A 1 201 ? 7.024 12.637 -4.664 1.00 93.06 201 GLY A N 1
ATOM 1549 C CA . GLY A 1 201 ? 6.085 11.649 -4.144 1.00 93.06 201 GLY A CA 1
ATOM 1550 C C . GLY A 1 201 ? 4.660 11.830 -4.664 1.00 93.06 201 GLY A C 1
ATOM 1551 O O . GLY A 1 201 ? 4.239 12.926 -5.032 1.00 93.06 201 GLY A O 1
ATOM 1552 N N . GLY A 1 202 ? 3.902 10.733 -4.668 1.00 93.75 202 GLY A N 1
ATOM 1553 C CA . GLY A 1 202 ? 2.483 10.702 -5.028 1.00 93.75 202 GLY A CA 1
ATOM 1554 C C . GLY A 1 202 ? 2.160 9.867 -6.262 1.00 93.75 202 GLY A C 1
ATOM 1555 O O . GLY A 1 202 ? 2.989 9.659 -7.150 1.00 93.75 202 GLY A O 1
ATOM 1556 N N . GLU A 1 203 ? 0.911 9.407 -6.318 1.00 94.38 203 GLU A N 1
ATOM 1557 C CA . GLU A 1 203 ? 0.348 8.664 -7.446 1.00 94.38 203 GLU A CA 1
ATOM 1558 C C . GLU A 1 203 ? 0.369 9.521 -8.715 1.00 94.38 203 GLU A C 1
ATOM 1560 O O . GLU A 1 203 ? 0.797 9.053 -9.770 1.00 94.38 203 GLU A O 1
ATOM 1565 N N . SER A 1 204 ? -0.011 10.798 -8.611 1.00 96.38 204 SER A N 1
ATOM 1566 C CA . SER A 1 204 ? -0.030 11.728 -9.745 1.00 96.38 204 SER A CA 1
ATOM 1567 C C . SER A 1 204 ? 1.351 11.867 -10.396 1.00 96.38 204 SER A C 1
ATOM 1569 O O . SER A 1 204 ? 1.475 11.816 -11.622 1.00 96.38 204 SER A O 1
ATOM 1571 N N . ALA A 1 205 ? 2.401 12.013 -9.581 1.00 96.06 205 ALA A N 1
ATOM 1572 C CA . ALA A 1 205 ? 3.775 12.133 -10.061 1.00 96.06 205 ALA A CA 1
ATOM 1573 C C . ALA A 1 205 ? 4.273 10.815 -10.675 1.00 96.06 205 ALA A C 1
ATOM 1575 O O . ALA A 1 205 ? 4.882 10.823 -11.747 1.00 96.06 205 ALA A O 1
ATOM 1576 N N . ALA A 1 206 ? 3.958 9.681 -10.042 1.00 94.38 206 ALA A N 1
ATOM 1577 C CA . ALA A 1 206 ? 4.310 8.357 -10.543 1.00 94.38 206 ALA A CA 1
ATOM 1578 C C . ALA A 1 206 ? 3.649 8.052 -11.899 1.00 94.38 206 ALA A C 1
ATOM 1580 O O . ALA A 1 206 ? 4.336 7.642 -12.836 1.00 94.38 206 ALA A O 1
ATOM 1581 N N . LEU A 1 207 ? 2.346 8.314 -12.049 1.00 95.44 207 LEU A N 1
ATOM 1582 C CA . LEU A 1 207 ? 1.630 8.153 -13.320 1.00 95.44 207 LEU A CA 1
ATOM 1583 C C . LEU A 1 207 ? 2.182 9.088 -14.400 1.00 95.44 207 LEU A C 1
ATOM 1585 O O . LEU A 1 207 ? 2.388 8.664 -15.538 1.00 95.44 207 LEU A O 1
ATOM 1589 N N . GLY A 1 208 ? 2.493 10.335 -14.034 1.00 95.62 208 GLY A N 1
ATOM 1590 C CA . GLY A 1 208 ? 3.176 11.277 -14.917 1.00 95.62 208 GLY A CA 1
ATOM 1591 C C . GLY A 1 208 ? 4.526 10.742 -15.398 1.00 95.62 208 GLY A C 1
ATOM 1592 O O . GLY A 1 208 ? 4.840 10.849 -16.582 1.00 95.62 208 GLY A O 1
ATOM 1593 N N . ARG A 1 209 ? 5.297 10.096 -14.515 1.00 92.75 209 ARG A N 1
ATOM 1594 C CA . ARG A 1 209 ? 6.589 9.489 -14.854 1.00 92.75 209 ARG A CA 1
ATOM 1595 C C . ARG A 1 209 ? 6.451 8.269 -15.763 1.00 92.75 209 ARG A C 1
ATOM 1597 O O . ARG A 1 209 ? 7.230 8.145 -16.707 1.00 92.75 209 ARG A O 1
ATOM 1604 N N . VAL A 1 210 ? 5.471 7.398 -15.513 1.00 92.88 210 VAL A N 1
ATOM 1605 C CA . VAL A 1 210 ? 5.154 6.272 -16.409 1.00 92.88 210 VAL A CA 1
ATOM 1606 C C . VAL A 1 210 ? 4.806 6.802 -17.797 1.00 92.88 210 VAL A C 1
ATOM 1608 O O . VAL A 1 210 ? 5.398 6.367 -18.781 1.00 92.88 210 VAL A O 1
ATOM 1611 N N . TYR A 1 211 ? 3.918 7.797 -17.878 1.00 94.12 211 TYR A N 1
ATOM 1612 C CA . TYR A 1 211 ? 3.546 8.427 -19.142 1.00 94.12 211 TYR A CA 1
ATOM 1613 C C . TYR A 1 211 ? 4.746 9.067 -19.851 1.00 94.12 211 TYR A C 1
ATOM 1615 O O . TYR A 1 211 ? 4.958 8.861 -21.046 1.00 94.12 211 TYR A O 1
ATOM 1623 N N . GLU A 1 212 ? 5.566 9.812 -19.111 1.00 91.62 212 GLU A N 1
ATOM 1624 C CA . GLU A 1 212 ? 6.763 10.453 -19.643 1.00 91.62 212 GLU A CA 1
ATOM 1625 C C . GLU A 1 212 ? 7.724 9.423 -20.251 1.00 91.62 212 GLU A C 1
ATOM 1627 O O . GLU A 1 212 ? 8.217 9.615 -21.360 1.00 91.62 212 GLU A O 1
ATOM 1632 N N . TYR A 1 213 ? 7.990 8.329 -19.538 1.00 89.94 213 TYR A N 1
ATOM 1633 C CA . TYR A 1 213 ? 8.964 7.329 -19.961 1.00 89.94 213 TYR A CA 1
ATOM 1634 C C . TYR A 1 213 ? 8.450 6.457 -21.114 1.00 89.94 213 TYR A C 1
ATOM 1636 O O . TYR A 1 213 ? 9.174 6.229 -22.083 1.00 89.94 213 TYR A O 1
ATOM 1644 N N . PHE A 1 214 ? 7.205 5.985 -21.017 1.00 89.19 214 PHE A N 1
ATOM 1645 C CA . PHE A 1 214 ? 6.635 5.021 -21.961 1.00 89.19 214 PHE A CA 1
ATOM 1646 C C . PHE A 1 214 ? 6.165 5.709 -23.238 1.00 89.19 214 PHE A C 1
ATOM 1648 O O . PHE A 1 214 ? 6.436 5.214 -24.322 1.00 89.19 214 PHE A O 1
ATOM 1655 N N . TRP A 1 215 ? 5.483 6.849 -23.112 1.00 92.31 215 TRP A N 1
ATOM 1656 C CA . TRP A 1 215 ? 4.778 7.475 -24.230 1.00 92.31 215 TRP A CA 1
ATOM 1657 C C . TRP A 1 215 ? 5.484 8.725 -24.735 1.00 92.31 215 TRP A C 1
ATOM 1659 O O . TRP A 1 215 ? 5.720 8.857 -25.930 1.00 92.31 215 TRP A O 1
ATOM 1669 N N . LYS A 1 216 ? 5.859 9.647 -23.840 1.00 91.81 216 LYS A N 1
ATOM 1670 C CA . LYS A 1 216 ? 6.456 10.923 -24.267 1.00 91.81 216 LYS A CA 1
ATOM 1671 C C . LYS A 1 216 ? 7.875 10.750 -24.810 1.00 91.81 216 LYS A C 1
ATOM 1673 O O . LYS A 1 216 ? 8.235 11.401 -25.785 1.00 91.81 216 LYS A O 1
ATOM 1678 N N . LYS A 1 217 ? 8.694 9.933 -24.144 1.00 90.75 217 LYS A N 1
ATOM 1679 C CA . LYS A 1 217 ? 10.093 9.680 -24.524 1.00 90.75 217 LYS A CA 1
ATOM 1680 C C . LYS A 1 217 ? 10.287 8.372 -25.280 1.00 90.75 217 LYS A C 1
ATOM 1682 O O . LYS A 1 217 ? 11.350 8.188 -25.863 1.00 90.75 217 LYS A O 1
ATOM 1687 N N . ASP A 1 218 ? 9.289 7.488 -25.253 1.00 90.19 218 ASP A N 1
ATOM 1688 C CA . ASP A 1 218 ? 9.297 6.215 -25.979 1.00 90.19 218 ASP A CA 1
ATOM 1689 C C . ASP A 1 218 ? 10.586 5.405 -25.720 1.00 90.19 218 ASP A C 1
ATOM 1691 O O . ASP A 1 218 ? 11.303 4.965 -26.626 1.00 90.19 218 ASP A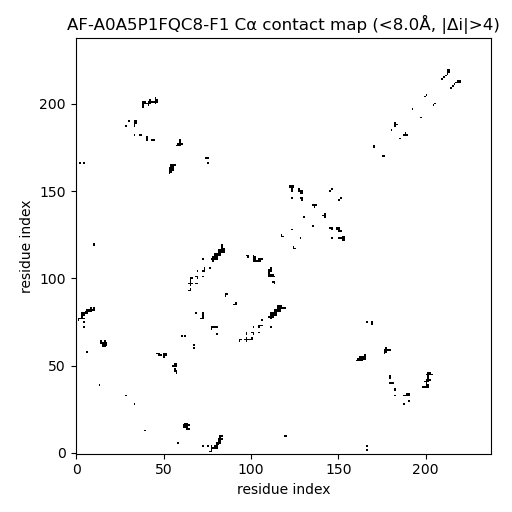 O 1
ATOM 1695 N N . LEU A 1 219 ? 10.929 5.296 -24.428 1.00 88.56 219 LEU A N 1
ATOM 1696 C CA . LEU A 1 219 ? 12.150 4.639 -23.948 1.00 88.56 219 LEU A CA 1
ATOM 1697 C C . LEU A 1 219 ? 11.936 3.161 -23.613 1.00 88.56 219 LEU A C 1
ATOM 1699 O O . LEU A 1 219 ? 12.906 2.438 -23.406 1.00 88.56 219 LEU A O 1
ATOM 1703 N N . LEU A 1 220 ? 10.688 2.682 -23.592 1.00 85.81 220 LEU A N 1
ATOM 1704 C CA . LEU A 1 220 ? 10.383 1.296 -23.233 1.00 85.81 220 LEU A CA 1
ATOM 1705 C C . LEU A 1 220 ? 11.029 0.292 -24.203 1.00 85.81 220 LEU A C 1
ATOM 1707 O O . LEU A 1 220 ? 11.575 -0.719 -23.770 1.00 85.81 220 LEU A O 1
ATOM 1711 N N . ARG A 1 221 ? 11.036 0.601 -25.504 1.00 82.75 221 ARG A N 1
ATOM 1712 C CA . ARG A 1 221 ? 11.626 -0.250 -26.555 1.00 82.75 221 ARG A CA 1
ATOM 1713 C C . ARG A 1 221 ? 13.137 -0.466 -26.418 1.00 82.75 221 ARG A C 1
ATOM 1715 O O . ARG A 1 221 ? 13.649 -1.468 -26.897 1.00 82.75 221 ARG A O 1
ATOM 1722 N N . VAL A 1 222 ? 13.845 0.470 -25.783 1.00 84.81 222 VAL A N 1
ATOM 1723 C CA . VAL A 1 222 ? 15.304 0.418 -25.589 1.00 84.81 222 VAL A CA 1
ATOM 1724 C C . VAL A 1 222 ? 15.685 0.063 -24.152 1.00 84.81 222 VAL A C 1
ATOM 1726 O O . VAL A 1 222 ? 16.868 0.051 -23.823 1.00 84.81 222 VAL A O 1
ATOM 1729 N N . LEU A 1 223 ? 14.710 -0.243 -23.286 1.00 78.25 223 LEU A N 1
ATOM 1730 C CA . LEU A 1 223 ? 14.940 -0.451 -21.856 1.00 78.25 223 LEU A CA 1
ATOM 1731 C C . LEU A 1 223 ? 15.977 -1.547 -21.577 1.00 78.25 223 LEU A C 1
ATOM 1733 O O . LEU A 1 223 ? 16.814 -1.349 -20.707 1.00 78.25 223 LEU A O 1
ATOM 1737 N N . GLY A 1 224 ? 15.956 -2.662 -22.319 1.00 71.94 224 GLY A N 1
ATOM 1738 C CA . GLY A 1 224 ? 16.941 -3.740 -22.158 1.00 71.94 224 GLY A CA 1
ATOM 1739 C C . GLY A 1 224 ? 18.373 -3.250 -22.388 1.00 71.94 224 GLY A C 1
ATOM 1740 O O . GLY A 1 224 ? 19.223 -3.383 -21.516 1.00 71.94 224 GLY A O 1
ATOM 1741 N N . SER A 1 225 ? 18.602 -2.567 -23.510 1.00 72.00 225 SER A N 1
ATOM 1742 C CA . SER A 1 225 ? 19.906 -1.988 -23.851 1.00 72.00 225 SER A CA 1
ATOM 1743 C C . SER A 1 225 ? 20.327 -0.874 -22.888 1.00 72.00 225 SER A C 1
ATOM 1745 O O . SER A 1 225 ? 21.500 -0.757 -22.551 1.00 72.00 225 SER A O 1
ATOM 1747 N N . LEU A 1 226 ? 19.379 -0.059 -22.415 1.00 62.41 226 LEU A N 1
ATOM 1748 C CA . LEU A 1 226 ? 19.650 0.992 -21.435 1.00 62.41 226 LEU A CA 1
ATOM 1749 C C . LEU A 1 226 ? 20.006 0.426 -20.058 1.00 62.41 226 LEU A C 1
ATOM 1751 O O . LEU A 1 226 ? 20.849 1.009 -19.381 1.00 62.41 226 LEU A O 1
ATOM 1755 N N . LEU A 1 227 ? 19.385 -0.681 -19.638 1.00 67.38 227 LEU A N 1
ATOM 1756 C CA . LEU A 1 227 ? 19.700 -1.325 -18.363 1.00 67.38 227 LEU A CA 1
ATOM 1757 C C . LEU A 1 227 ? 21.128 -1.864 -18.362 1.00 67.38 227 LEU A C 1
ATOM 1759 O O . LEU A 1 227 ? 21.841 -1.662 -17.384 1.00 67.38 227 LEU A O 1
ATOM 1763 N N . ASP A 1 228 ? 21.550 -2.492 -19.458 1.00 58.72 228 ASP A N 1
ATOM 1764 C CA . ASP A 1 228 ? 22.904 -3.032 -19.593 1.00 58.72 228 ASP A CA 1
ATOM 1765 C C . ASP A 1 228 ? 23.958 -1.920 -19.523 1.00 58.72 228 ASP A C 1
ATOM 1767 O O . ASP A 1 228 ? 24.934 -2.039 -18.782 1.00 58.72 228 ASP A O 1
ATOM 1771 N N . VAL A 1 229 ? 23.713 -0.793 -20.202 1.00 59.91 229 VAL A N 1
ATOM 1772 C CA . VAL A 1 229 ? 24.585 0.391 -20.138 1.00 59.91 229 VAL A CA 1
ATOM 1773 C C . VAL A 1 229 ? 24.614 0.977 -18.726 1.00 59.91 229 VAL A C 1
ATOM 1775 O O . VAL A 1 229 ? 25.685 1.257 -18.198 1.00 59.91 229 VAL A O 1
ATOM 1778 N N . PHE A 1 230 ? 23.458 1.126 -18.075 1.00 57.56 230 PHE A N 1
ATOM 1779 C CA . PHE A 1 230 ? 23.375 1.709 -16.732 1.00 57.56 230 PHE A CA 1
ATOM 1780 C C . PHE A 1 230 ? 24.027 0.814 -15.664 1.00 57.56 230 PHE A C 1
ATOM 1782 O O . PHE A 1 230 ? 24.663 1.308 -14.732 1.00 57.56 230 PHE A O 1
ATOM 1789 N N . LEU A 1 231 ? 23.901 -0.510 -15.798 1.00 54.91 231 LEU A N 1
ATOM 1790 C CA . LEU A 1 231 ? 24.550 -1.483 -14.919 1.00 54.91 231 LEU A CA 1
ATOM 1791 C C . LEU A 1 231 ? 26.064 -1.551 -15.161 1.00 54.91 231 LEU A C 1
ATOM 1793 O O . LEU A 1 231 ? 26.814 -1.660 -14.190 1.00 54.91 231 LEU A O 1
ATOM 1797 N N . GLN A 1 232 ? 26.531 -1.425 -16.408 1.00 45.19 232 GLN A N 1
ATOM 1798 C CA . GLN A 1 232 ? 27.960 -1.298 -16.720 1.00 45.19 232 GLN A CA 1
ATOM 1799 C C . GLN A 1 232 ? 28.565 -0.026 -16.113 1.00 45.19 232 GLN A C 1
ATOM 1801 O O . GLN A 1 232 ? 29.617 -0.100 -15.479 1.00 45.19 232 GLN A O 1
ATOM 1806 N N . ASP A 1 233 ? 27.869 1.108 -16.210 1.00 40.75 233 ASP A N 1
ATOM 1807 C CA . ASP A 1 233 ? 28.320 2.397 -15.663 1.00 40.75 233 ASP A CA 1
ATOM 1808 C C . ASP A 1 233 ? 28.376 2.393 -14.119 1.00 40.75 233 ASP A C 1
ATOM 1810 O O . ASP A 1 233 ? 29.227 3.034 -13.496 1.00 40.75 233 ASP A O 1
ATOM 1814 N N . MET A 1 234 ? 27.498 1.611 -13.478 1.00 38.19 234 MET A N 1
ATOM 1815 C CA . MET A 1 234 ? 27.520 1.348 -12.033 1.00 38.19 234 MET A CA 1
ATOM 1816 C C . MET A 1 234 ? 28.607 0.338 -11.629 1.00 38.19 234 MET A C 1
ATOM 1818 O O . MET A 1 234 ? 29.174 0.454 -10.542 1.00 38.19 234 MET A O 1
ATOM 1822 N N . SER A 1 235 ? 28.914 -0.648 -12.480 1.00 39.66 235 SER A N 1
ATOM 1823 C CA . SER A 1 235 ? 29.944 -1.661 -12.215 1.00 39.66 235 SER A CA 1
ATOM 1824 C C . SER A 1 235 ? 31.369 -1.148 -12.451 1.00 39.66 235 SER A C 1
ATOM 1826 O O . SER A 1 235 ? 32.291 -1.666 -11.829 1.00 39.66 235 SER A O 1
ATOM 1828 N N . MET A 1 236 ? 31.559 -0.129 -13.297 1.00 36.00 236 MET A N 1
ATOM 1829 C CA . MET A 1 236 ? 32.857 0.525 -13.529 1.00 36.00 236 MET A CA 1
ATOM 1830 C C . MET A 1 236 ? 33.256 1.539 -12.441 1.00 36.00 236 MET A C 1
ATOM 1832 O O . MET A 1 236 ? 34.349 2.093 -12.496 1.00 36.00 236 MET A O 1
ATOM 1836 N N . LYS A 1 237 ? 32.402 1.781 -11.436 1.00 35.03 237 LYS A N 1
ATOM 1837 C CA . LYS A 1 237 ? 32.686 2.676 -10.296 1.00 35.03 237 LYS A CA 1
ATOM 1838 C C . LYS A 1 237 ? 33.030 1.940 -8.990 1.00 35.03 237 LYS A C 1
ATOM 1840 O O . LYS A 1 237 ? 32.803 2.494 -7.914 1.00 35.03 237 LYS A O 1
ATOM 1845 N N . ARG A 1 238 ? 33.551 0.712 -9.062 1.00 33.62 238 ARG A N 1
ATOM 1846 C CA . ARG A 1 238 ? 34.149 0.020 -7.906 1.00 33.62 238 ARG A CA 1
ATOM 1847 C C . ARG A 1 238 ? 35.662 0.010 -7.987 1.00 33.62 238 ARG A C 1
ATOM 1849 O O . ARG A 1 238 ? 36.170 -0.244 -9.097 1.00 33.62 238 ARG A O 1
#

Mean predicted aligned error: 10.26 Å

InterPro domains:
  IPR002081 Cryptochrome/DNA photolyase class 1 [PTHR11455] (33-217)
  IPR006050 DNA photolyase, N-terminal [PF00875] (23-152)
  IPR006050 DNA photolyase, N-terminal [PS51645] (1-113)
  IPR014729 Rossmann-like alpha/beta/alpha sandwich fold [G3DSA:3.40.50.620] (13-119)
  IPR036155 Cryptochrome/photolyase, N-terminal domain superfamily [SSF52425] (32-167)

Secondary structure (DSSP, 8-state):
-PPP----B-SSS----GGGSS--S--S--HHHHHHHHHHHHHHHHHHHHHHTTT-------S-HHHHHHHHHHHTT-SEEEEEPP-SHHHHHHHHHHHHHHHT--BTTB--EEEEE--SS-SS-GGGSSS-GGG--SSHHHHHHHHHHH--PPPPPPPPS---PPPSSSSTTTTSSPPPPPSGGGT-------SS--PPPSHHHHHHHHHIIIIIS--GGGHHHHHHHHHHHHHTT-

Solvent-accessible surface area (backbone atoms only — not comparable to full-atom values): 14751 Å² total; per-residue (Å²): 129,82,74,79,48,74,58,76,56,75,89,65,95,74,77,65,29,69,75,79,71,48,84,66,96,67,87,74,92,46,70,69,56,41,55,51,50,53,31,46,44,34,25,53,50,40,49,31,53,58,32,43,76,20,49,41,69,59,87,61,80,86,50,47,64,38,60,51,50,33,52,50,29,61,72,71,66,26,62,43,41,46,36,62,61,70,86,49,74,71,56,46,50,47,53,55,43,31,48,56,33,18,61,72,37,81,52,95,95,39,51,38,40,75,48,68,40,84,78,85,86,57,75,62,53,76,92,55,47,102,49,52,92,92,59,59,59,93,46,64,70,60,39,51,57,47,46,71,74,72,39,71,70,73,78,81,84,82,77,69,78,63,74,46,79,63,86,90,83,64,55,74,82,64,80,43,80,48,71,80,72,57,54,62,80,71,77,38,67,94,68,87,72,93,71,80,87,85,78,69,38,23,67,70,46,49,53,50,50,51,45,42,43,52,66,75,63,54,43,63,90,48,40,70,66,49,48,54,52,53,52,48,63,59,61,72,73,113

Organism: Asparagus officinalis (NCBI:txid4686)

pLDDT: mean 77.31, std 22.0, range [23.06, 97.44]

Foldseek 3Di:
DQDAPALEPDPDDDQLECVVVPDPPDDDDDLVNLLVLQQVLLAQVQVQVVQVQQQHGHADDHYQLLQPVLVVCLQSVHQEYEYADDDDPVVVVSVVSNQVSQQVRDDPNDTHYYDHDHDDPDQFTQVQAPDHPVGQDPDVVVNVVRCVVRGDGDDDDDDDSHDDHDRDPCQVVVVHRDRRDDCVNVVHDNDDPPDDDRQRHHPVSVVVVCCCCCPVVVCPVCVVVVVVVVVVVVVVPD

Sequence (238 aa):
MPPPVVVNLAPAALRLSPRRLTPVRVSLPSPAATLRAKFLMECLSDLKKSLIKRGLNLLIQNGKPEDVLPSLAKQFGAHTVFAHKETCSEELLVEKLVIKGLQQVVMNNSSPKLQLVWGGATMYHVDDLPFTPQSIPDVYTQFRKSVESKCSVRSCCKLPVALGPLPRREMEEFGGWVTVPSLEDLGLHDSKCDRGMLFVGGESAALGRVYEYFWKKDLLRVLGSLLDVFLQDMSMKR

Nearest PDB structures (foldseek):
  2ijg-assembly1_X  TM=9.816E-01  e=3.737E-21  Arabidopsis thaliana
  2vtb-assembly3_F  TM=9.437E-01  e=5.452E-21  Arabidopsis thalian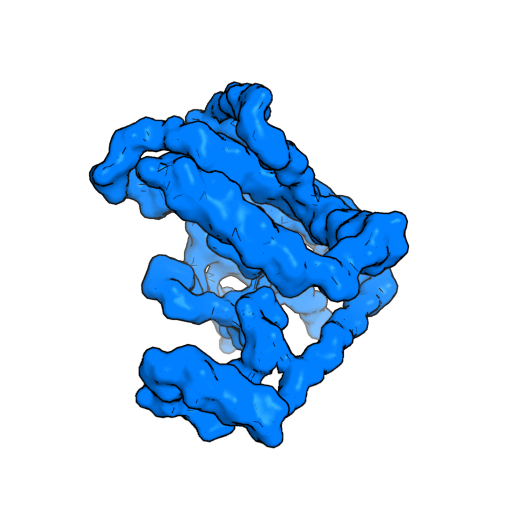a
  2vtb-assembly3_E  TM=9.427E-01  e=8.471E-21  Arabidopsis thaliana
  7d19-assembly1_B  TM=7.366E-01  e=8.717E-08  Mus musculus
  7d19-assembly1_A  TM=7.231E-01  e=1.121E-07  Mus musculus